Protein AF-A0A8J8G9E5-F1 (afdb_monomer_lite)

Radius of gyration: 25.05 Å; chains: 1; bounding box: 57×50×66 Å

Structure (mmCIF, N/CA/C/O backbone):
data_AF-A0A8J8G9E5-F1
#
_entry.id   AF-A0A8J8G9E5-F1
#
loop_
_atom_site.group_PDB
_atom_site.id
_atom_site.type_symbol
_atom_site.label_atom_id
_atom_site.label_alt_id
_atom_site.label_comp_id
_atom_site.label_asym_id
_atom_site.label_entity_id
_atom_site.label_seq_id
_atom_site.pdbx_PDB_ins_code
_atom_site.Cartn_x
_atom_site.Cartn_y
_atom_site.Cartn_z
_atom_site.occupancy
_atom_site.B_iso_or_equiv
_atom_site.auth_seq_id
_atom_site.auth_comp_id
_atom_site.auth_asym_id
_atom_site.auth_atom_id
_atom_site.pdbx_PDB_model_num
ATOM 1 N N . MET A 1 1 ? -13.959 -0.305 -8.213 1.00 56.69 1 MET A N 1
ATOM 2 C CA . MET A 1 1 ? -12.733 -1.048 -7.901 1.00 56.69 1 MET A CA 1
ATOM 3 C C . MET A 1 1 ? -13.144 -2.494 -7.817 1.00 56.69 1 MET A C 1
ATOM 5 O O . MET A 1 1 ? -14.090 -2.770 -7.081 1.00 56.69 1 MET A O 1
ATOM 9 N N . ASP A 1 2 ? -12.540 -3.333 -8.648 1.00 61.09 2 ASP A N 1
ATOM 10 C CA . ASP A 1 2 ? -12.745 -4.781 -8.590 1.00 61.09 2 ASP A CA 1
ATOM 11 C C . ASP A 1 2 ? -12.029 -5.382 -7.372 1.00 61.09 2 ASP A C 1
ATOM 13 O O . ASP A 1 2 ? -11.405 -4.656 -6.582 1.00 61.09 2 ASP A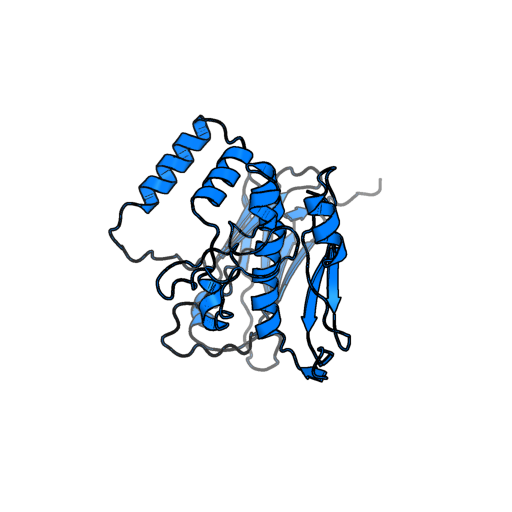 O 1
ATOM 17 N N . ASP A 1 3 ? -12.151 -6.691 -7.182 1.00 68.69 3 ASP A N 1
ATOM 18 C CA . ASP A 1 3 ? -11.427 -7.407 -6.142 1.00 68.69 3 ASP A CA 1
ATOM 19 C C . ASP A 1 3 ? -9.903 -7.394 -6.369 1.00 68.69 3 ASP A C 1
ATOM 21 O O . ASP A 1 3 ? -9.385 -7.563 -7.466 1.00 68.69 3 ASP A O 1
ATOM 25 N N . VAL A 1 4 ? -9.147 -7.185 -5.286 1.00 71.50 4 VAL A N 1
ATOM 26 C CA . VAL A 1 4 ? -7.679 -7.253 -5.310 1.00 71.50 4 VAL A CA 1
ATOM 27 C C . VAL A 1 4 ? -7.256 -8.583 -4.712 1.00 71.50 4 VAL A C 1
ATOM 29 O O . VAL A 1 4 ? -7.305 -8.760 -3.492 1.00 71.50 4 VAL A O 1
ATOM 32 N N . SER A 1 5 ? -6.805 -9.519 -5.544 1.00 83.81 5 SER A N 1
ATOM 33 C CA . SER A 1 5 ? -6.210 -10.750 -5.024 1.00 83.81 5 SER A CA 1
ATOM 34 C C . SER A 1 5 ? -4.832 -10.464 -4.428 1.00 83.81 5 SER A C 1
ATOM 36 O O . SER A 1 5 ? -3.978 -9.842 -5.057 1.00 83.81 5 SER A O 1
ATOM 38 N N . LEU A 1 6 ? -4.582 -10.952 -3.214 1.00 87.06 6 LEU A N 1
ATOM 39 C CA . LEU A 1 6 ? -3.256 -10.925 -2.597 1.00 87.06 6 LEU A CA 1
ATOM 40 C C . LEU A 1 6 ? -2.640 -12.316 -2.674 1.00 87.06 6 LEU A C 1
ATOM 42 O O . LEU A 1 6 ? -3.263 -13.302 -2.280 1.00 87.06 6 LEU A O 1
ATOM 46 N N . VAL A 1 7 ? -1.409 -12.401 -3.171 1.00 88.25 7 VAL A N 1
ATOM 47 C CA . VAL A 1 7 ? -0.717 -13.679 -3.352 1.00 88.25 7 VAL A CA 1
ATOM 48 C C . VAL A 1 7 ? 0.577 -13.679 -2.559 1.00 88.25 7 VAL A C 1
ATOM 50 O O . VAL A 1 7 ? 1.511 -12.951 -2.881 1.00 88.25 7 VAL A O 1
ATOM 53 N N . TYR A 1 8 ? 0.654 -14.541 -1.550 1.00 90.44 8 TYR A N 1
ATOM 54 C CA . TYR A 1 8 ? 1.894 -14.814 -0.834 1.00 90.44 8 TYR A CA 1
ATOM 55 C C . TYR A 1 8 ? 2.670 -15.921 -1.554 1.00 90.44 8 TYR A C 1
ATOM 57 O O . TYR A 1 8 ? 2.193 -17.051 -1.668 1.00 90.44 8 TYR A O 1
ATOM 65 N N . ASN A 1 9 ? 3.853 -15.594 -2.068 1.00 89.25 9 ASN A N 1
ATOM 66 C CA . ASN A 1 9 ? 4.700 -16.497 -2.835 1.00 89.25 9 ASN A CA 1
ATOM 67 C C . ASN A 1 9 ? 6.012 -16.760 -2.112 1.00 89.25 9 ASN A C 1
ATOM 69 O O . ASN A 1 9 ? 6.798 -15.842 -1.880 1.00 89.25 9 ASN A O 1
ATOM 73 N N . THR A 1 10 ? 6.287 -18.031 -1.849 1.00 90.88 10 THR A N 1
ATOM 74 C CA . THR A 1 10 ? 7.580 -18.474 -1.344 1.00 90.88 10 THR A CA 1
ATOM 75 C C . THR A 1 10 ? 7.989 -19.776 -2.014 1.00 90.88 10 THR A C 1
ATOM 77 O O . THR A 1 10 ? 7.138 -20.613 -2.312 1.00 90.88 10 THR A O 1
ATOM 80 N N . ASN A 1 11 ? 9.288 -19.953 -2.271 1.00 81.56 11 ASN A N 1
ATOM 81 C CA . ASN A 1 11 ? 9.846 -21.176 -2.867 1.00 81.56 11 ASN A CA 1
ATOM 82 C C . ASN A 1 11 ? 9.269 -21.504 -4.263 1.00 81.56 11 ASN A C 1
ATOM 84 O O . ASN A 1 11 ? 9.203 -22.665 -4.668 1.00 81.56 11 ASN A O 1
ATOM 88 N N . GLY A 1 12 ? 8.857 -20.471 -5.007 1.00 86.81 12 GLY A N 1
ATOM 89 C CA . GLY A 1 12 ? 8.170 -20.565 -6.297 1.00 86.81 12 GLY A CA 1
ATOM 90 C C . GLY A 1 12 ? 8.823 -19.739 -7.411 1.00 86.81 12 GLY A C 1
ATOM 91 O O . GLY A 1 12 ? 9.854 -19.093 -7.226 1.00 86.81 12 GLY A O 1
ATOM 92 N N . LYS A 1 13 ? 8.217 -19.749 -8.606 1.00 90.44 13 LYS A N 1
ATOM 93 C CA . LYS A 1 13 ? 8.595 -18.817 -9.686 1.00 90.44 13 LYS A CA 1
ATOM 94 C C . LYS A 1 13 ? 8.209 -17.395 -9.294 1.00 90.44 13 LYS A C 1
ATOM 96 O O . LYS A 1 13 ? 7.159 -17.215 -8.683 1.00 90.44 13 LYS A O 1
ATOM 101 N N . TRP A 1 14 ? 9.025 -16.407 -9.661 1.00 90.81 14 TRP A N 1
ATOM 102 C CA . TRP A 1 14 ? 8.685 -15.001 -9.445 1.00 90.81 14 TRP A CA 1
ATOM 103 C C . TRP A 1 14 ? 7.343 -14.673 -10.105 1.00 90.81 14 TRP A C 1
ATOM 105 O O . TRP A 1 14 ? 7.103 -15.053 -11.257 1.00 90.81 14 TRP A O 1
ATOM 115 N N . MET A 1 15 ? 6.467 -13.992 -9.369 1.00 88.62 15 MET A N 1
ATOM 116 C CA . MET A 1 15 ? 5.145 -13.607 -9.847 1.00 88.62 15 MET A CA 1
ATOM 117 C C . MET A 1 15 ? 5.044 -12.090 -9.945 1.00 88.62 15 MET A C 1
ATOM 119 O O . MET A 1 15 ? 5.305 -11.375 -8.978 1.00 88.62 15 MET A O 1
ATOM 123 N N . ARG A 1 16 ? 4.653 -11.623 -11.134 1.00 84.94 16 ARG A N 1
ATOM 124 C CA . ARG A 1 16 ? 4.398 -10.214 -11.430 1.00 84.94 16 ARG A CA 1
ATOM 125 C C . ARG A 1 16 ? 3.077 -9.783 -10.799 1.00 84.94 16 ARG A C 1
ATOM 127 O O . ARG A 1 16 ? 2.084 -10.482 -10.983 1.00 84.94 16 ARG A O 1
ATOM 134 N N . SER A 1 17 ? 3.070 -8.648 -10.107 1.00 86.31 17 SER A N 1
ATOM 135 C CA . SER A 1 17 ? 1.832 -7.974 -9.707 1.00 86.31 17 SER A CA 1
ATOM 136 C C . SER A 1 17 ? 1.182 -7.272 -10.898 1.00 86.31 17 SER A C 1
ATOM 138 O O . SER A 1 17 ? 1.860 -6.963 -11.880 1.00 86.31 17 SER A O 1
ATOM 140 N N . GLY A 1 18 ? -0.115 -7.022 -10.823 1.00 79.12 18 GLY A N 1
ATOM 141 C CA . GLY A 1 18 ? -0.809 -6.232 -11.828 1.00 79.12 18 GLY A CA 1
ATOM 142 C C . GLY A 1 18 ? -2.063 -5.576 -11.285 1.00 79.12 18 GLY A C 1
ATOM 143 O O . GLY A 1 18 ? -2.501 -5.839 -10.161 1.00 79.12 18 GLY A O 1
ATOM 144 N N . ASN A 1 19 ? -2.605 -4.697 -12.118 1.00 71.50 19 ASN A N 1
ATOM 145 C CA . ASN A 1 19 ? -3.699 -3.817 -11.768 1.00 71.50 19 ASN A CA 1
ATOM 146 C C . ASN A 1 19 ? -4.943 -4.628 -11.352 1.00 71.50 19 ASN A C 1
ATOM 148 O O . ASN A 1 19 ? -5.366 -5.497 -12.114 1.00 71.50 19 ASN A O 1
ATOM 152 N N . PRO A 1 20 ? -5.552 -4.338 -10.189 1.00 58.16 20 PRO A N 1
ATOM 153 C CA . PRO A 1 20 ? -6.749 -5.030 -9.719 1.00 58.16 20 PRO A CA 1
ATOM 154 C C . PRO A 1 20 ? -8.033 -4.762 -10.515 1.00 58.16 20 PRO A C 1
ATOM 156 O O . PRO A 1 20 ? -9.039 -5.398 -10.241 1.00 58.16 20 PRO A O 1
ATOM 159 N N . GLY A 1 21 ? -8.062 -3.817 -11.457 1.00 60.31 21 GLY A N 1
ATOM 160 C CA . GLY A 1 21 ? -9.253 -3.574 -12.274 1.00 60.31 21 GLY A CA 1
ATOM 161 C C . GLY A 1 21 ? -9.230 -4.316 -13.605 1.00 60.31 21 GLY A C 1
ATOM 162 O O . GLY A 1 21 ? -8.466 -3.938 -14.503 1.00 60.31 21 GLY A O 1
ATOM 163 N N . THR A 1 22 ? -10.130 -5.288 -13.751 1.00 54.94 22 THR A N 1
ATOM 164 C CA . THR A 1 22 ? -10.375 -6.072 -14.965 1.00 54.94 22 THR A CA 1
ATOM 165 C C . THR A 1 22 ? -10.769 -5.209 -16.165 1.00 54.94 22 THR A C 1
ATOM 167 O O . THR A 1 22 ? -11.250 -4.078 -16.038 1.00 54.94 22 THR A O 1
ATOM 170 N N . ALA A 1 23 ? -10.547 -5.768 -17.356 1.00 52.16 23 ALA A N 1
ATOM 171 C CA . ALA A 1 23 ? -10.870 -5.227 -18.669 1.00 52.16 23 ALA A CA 1
ATOM 172 C C . ALA A 1 23 ? -12.265 -4.580 -18.745 1.00 52.16 23 ALA A C 1
ATOM 174 O O . ALA A 1 23 ? -13.255 -5.192 -19.142 1.00 52.16 23 ALA A O 1
ATOM 175 N N . THR A 1 24 ? -12.327 -3.279 -18.457 1.00 49.62 24 THR A N 1
ATOM 176 C CA . THR A 1 24 ? -13.355 -2.407 -19.040 1.00 49.62 24 THR A CA 1
ATOM 177 C C . THR A 1 24 ? -13.346 -2.616 -20.561 1.00 49.62 24 THR A C 1
ATOM 179 O O . THR A 1 24 ? -12.300 -2.961 -21.106 1.00 49.62 24 THR A O 1
ATOM 182 N N . LEU A 1 25 ? -14.468 -2.396 -21.264 1.00 47.12 25 LEU A N 1
ATOM 183 C CA . LEU A 1 25 ? -14.661 -2.545 -22.733 1.00 47.12 25 LEU A CA 1
ATOM 184 C C . LEU A 1 25 ? -13.610 -1.834 -23.632 1.00 47.12 25 LEU A C 1
ATOM 186 O O . LEU A 1 25 ? -13.739 -1.796 -24.853 1.00 47.12 25 LEU A O 1
ATOM 190 N N . ASN A 1 26 ? -12.582 -1.240 -23.034 1.00 58.47 26 ASN A N 1
ATOM 191 C CA . ASN A 1 26 ? -11.416 -0.671 -23.658 1.00 58.47 26 ASN A CA 1
ATOM 192 C C . ASN A 1 26 ? -10.390 -1.762 -24.061 1.00 58.47 26 ASN A C 1
ATOM 194 O O . ASN A 1 26 ? -9.802 -2.411 -23.187 1.00 58.47 26 ASN A O 1
ATOM 198 N N . PRO A 1 27 ? -10.076 -1.907 -25.362 1.00 57.84 27 PRO A N 1
ATOM 199 C CA . PRO A 1 27 ? -9.100 -2.883 -25.859 1.00 57.84 27 PRO A CA 1
ATOM 200 C C . PRO A 1 27 ? -7.690 -2.723 -25.258 1.00 57.84 27 PRO A C 1
ATOM 202 O O . PRO A 1 27 ? -6.926 -3.684 -25.233 1.00 57.84 27 PRO A O 1
ATOM 205 N N . ILE A 1 28 ? -7.346 -1.545 -24.724 1.00 60.31 28 ILE A N 1
ATOM 206 C CA . ILE A 1 28 ? -6.064 -1.286 -24.049 1.00 60.31 28 ILE A CA 1
ATOM 207 C C . ILE A 1 28 ? -5.946 -2.062 -22.730 1.00 60.31 28 ILE A C 1
ATOM 209 O O . ILE A 1 28 ? -4.902 -2.642 -22.444 1.00 60.31 28 ILE A O 1
ATOM 213 N N . SER A 1 29 ? -7.017 -2.093 -21.934 1.00 59.59 29 SER A N 1
ATOM 214 C CA . SER A 1 29 ? -7.024 -2.780 -20.637 1.00 59.59 29 SER A CA 1
ATOM 215 C C . SER A 1 29 ? -6.971 -4.298 -20.823 1.00 59.59 29 SER A C 1
ATOM 217 O O . SER A 1 29 ? -6.259 -4.988 -20.099 1.00 59.59 29 SER A O 1
ATOM 219 N N . TRP A 1 30 ? -7.624 -4.804 -21.874 1.00 57.12 30 TRP A N 1
ATOM 220 C CA . TRP A 1 30 ? -7.566 -6.215 -22.251 1.00 57.12 30 TRP A CA 1
ATOM 221 C C . TRP A 1 30 ? -6.150 -6.677 -22.632 1.00 57.12 30 TRP A C 1
ATOM 223 O O . TRP A 1 30 ? -5.703 -7.726 -22.173 1.00 57.12 30 TRP A O 1
ATOM 233 N N . ILE A 1 31 ? -5.409 -5.877 -23.409 1.00 58.59 31 ILE A N 1
ATOM 234 C CA . ILE A 1 31 ? -4.018 -6.193 -23.779 1.00 58.59 31 ILE A CA 1
ATOM 235 C C . ILE A 1 31 ? -3.077 -6.089 -22.567 1.00 58.59 31 ILE A C 1
ATOM 237 O O . ILE A 1 31 ? -2.192 -6.927 -22.404 1.00 58.59 31 ILE A O 1
ATOM 241 N N . GLY A 1 32 ? -3.281 -5.117 -21.674 1.00 56.59 32 GLY A N 1
ATOM 242 C CA . GLY A 1 32 ? -2.491 -5.002 -20.442 1.00 56.59 32 GLY A CA 1
ATOM 243 C C . GLY A 1 32 ? -2.687 -6.171 -19.461 1.00 56.59 32 GLY A C 1
ATOM 244 O O . GLY A 1 32 ? -1.737 -6.579 -18.787 1.00 56.59 32 GLY A O 1
ATOM 245 N N . ASN A 1 33 ? -3.879 -6.776 -19.432 1.00 57.88 33 ASN A N 1
ATOM 246 C CA . ASN A 1 33 ? -4.183 -7.943 -18.589 1.00 57.88 33 ASN A CA 1
ATOM 247 C C . ASN A 1 33 ? -3.729 -9.279 -19.221 1.00 57.88 33 ASN A C 1
ATOM 249 O O . ASN A 1 33 ? -3.714 -10.305 -18.552 1.00 57.88 33 ASN A O 1
ATOM 253 N N . LEU A 1 34 ? -3.301 -9.300 -20.490 1.00 52.34 34 LEU A N 1
ATOM 254 C CA . LEU A 1 34 ? -2.664 -10.480 -21.106 1.00 52.34 34 LEU A CA 1
ATOM 255 C C . LEU A 1 34 ? -1.232 -10.713 -20.594 1.00 52.34 34 LEU A C 1
ATOM 257 O O . LEU A 1 34 ? -0.722 -11.830 -20.667 1.00 52.34 34 LEU A O 1
ATOM 261 N N . VAL A 1 35 ? -0.582 -9.664 -20.079 1.00 53.38 35 VAL A N 1
ATOM 262 C CA . VAL A 1 35 ? 0.806 -9.691 -19.580 1.00 53.38 35 VAL A CA 1
ATOM 263 C C . VAL A 1 35 ? 0.917 -9.497 -18.064 1.00 53.38 35 VAL A C 1
ATOM 265 O O . VAL A 1 35 ? 1.998 -9.680 -17.499 1.00 53.38 35 VAL A O 1
ATOM 268 N N . SER A 1 36 ? -0.184 -9.155 -17.393 1.00 61.22 36 SER A N 1
ATOM 269 C CA . SER A 1 36 ? -0.258 -8.947 -15.945 1.00 61.22 36 SER A CA 1
ATOM 270 C C . SER A 1 36 ? -1.450 -9.698 -15.349 1.00 61.22 36 SER A C 1
ATOM 272 O O . SER A 1 36 ? -2.386 -10.052 -16.053 1.00 61.22 36 SER A O 1
ATOM 274 N N . ARG A 1 37 ? -1.390 -10.010 -14.054 1.00 71.31 37 ARG A N 1
ATOM 275 C CA . ARG A 1 37 ? -2.480 -10.670 -13.319 1.00 71.31 37 ARG A CA 1
ATOM 276 C C . ARG A 1 37 ? -3.194 -9.650 -12.445 1.00 71.31 37 ARG A C 1
ATOM 278 O O . ARG A 1 37 ? -2.544 -8.741 -11.945 1.00 71.31 37 ARG A O 1
ATOM 285 N N . GLU A 1 38 ? -4.470 -9.874 -12.168 1.00 76.81 38 GLU A N 1
ATOM 286 C CA . GLU A 1 38 ? -5.255 -9.100 -11.192 1.00 76.81 38 GLU A CA 1
ATOM 287 C C . GLU A 1 38 ? -4.905 -9.527 -9.760 1.00 76.81 38 GLU A C 1
ATOM 289 O O . GLU A 1 38 ? -5.720 -10.044 -9.000 1.00 76.81 38 GLU A O 1
ATOM 294 N N . ALA A 1 39 ? -3.627 -9.403 -9.407 1.00 83.12 39 ALA A N 1
ATOM 295 C CA . ALA A 1 39 ? -3.147 -9.729 -8.080 1.00 83.12 39 ALA A CA 1
ATOM 296 C C . ALA A 1 39 ? -1.913 -8.915 -7.715 1.00 83.12 39 ALA A C 1
ATOM 298 O O . ALA A 1 39 ? -1.042 -8.676 -8.552 1.00 83.12 39 ALA A O 1
ATOM 299 N N . ILE A 1 40 ? -1.784 -8.606 -6.429 1.00 87.56 40 ILE A N 1
ATOM 300 C CA . ILE A 1 40 ? -0.556 -8.075 -5.847 1.00 87.56 40 ILE A CA 1
ATOM 301 C C . ILE A 1 40 ? 0.185 -9.240 -5.187 1.00 87.56 40 ILE A C 1
ATOM 303 O O . ILE A 1 40 ? -0.341 -9.921 -4.303 1.00 87.56 40 ILE A O 1
ATOM 307 N N . CYS A 1 41 ? 1.407 -9.495 -5.645 1.00 90.12 41 CYS A N 1
ATOM 308 C CA . CYS A 1 41 ? 2.225 -10.619 -5.206 1.00 90.12 41 CYS A CA 1
ATOM 309 C C . CYS A 1 41 ? 3.289 -10.166 -4.199 1.00 90.12 41 CYS A C 1
ATOM 311 O O . CYS A 1 41 ? 4.029 -9.225 -4.471 1.00 90.12 41 CYS A O 1
ATOM 313 N N . TYR A 1 42 ? 3.397 -10.883 -3.083 1.00 91.94 42 TYR A N 1
ATOM 314 C CA . TYR A 1 42 ? 4.473 -10.775 -2.099 1.00 91.94 42 TYR A CA 1
ATOM 315 C C . TYR A 1 42 ? 5.436 -11.955 -2.298 1.00 91.94 42 TYR A C 1
ATOM 317 O O . TYR A 1 42 ? 5.096 -13.092 -1.969 1.00 91.94 42 TYR A O 1
ATOM 325 N N . ASN A 1 43 ? 6.600 -11.719 -2.904 1.00 90.31 43 ASN A N 1
ATOM 326 C CA . ASN A 1 43 ? 7.573 -12.736 -3.319 1.00 90.31 43 ASN A CA 1
ATOM 327 C C . ASN A 1 43 ? 8.770 -12.816 -2.352 1.00 90.31 43 ASN A C 1
ATOM 329 O O . ASN A 1 43 ? 9.751 -12.096 -2.520 1.00 90.31 43 ASN A O 1
ATOM 333 N N . VAL A 1 44 ? 8.749 -13.744 -1.391 1.00 89.94 44 VAL A N 1
ATOM 334 C CA . VAL A 1 44 ? 9.766 -13.838 -0.322 1.00 89.94 44 VAL A CA 1
ATOM 335 C C . VAL A 1 44 ? 10.391 -15.234 -0.202 1.00 89.94 44 VAL A C 1
ATOM 337 O O . VAL A 1 44 ? 9.755 -16.256 -0.464 1.00 89.94 44 VAL A O 1
ATOM 340 N N . GLY A 1 45 ? 11.648 -15.306 0.236 1.00 90.25 45 GLY A N 1
ATOM 341 C CA . GLY A 1 45 ? 12.400 -16.558 0.354 1.00 90.25 45 GLY A CA 1
ATOM 342 C C . GLY A 1 45 ? 13.091 -16.940 -0.955 1.00 90.25 45 GLY A C 1
ATOM 343 O O . GLY A 1 45 ? 13.513 -16.066 -1.710 1.00 90.25 45 GLY A O 1
ATOM 344 N N . TYR A 1 46 ? 13.237 -18.237 -1.245 1.00 88.75 46 TYR A N 1
ATOM 345 C CA . TYR A 1 46 ? 13.844 -18.667 -2.509 1.00 88.75 46 TYR A CA 1
ATOM 346 C C . TYR A 1 46 ? 12.869 -18.462 -3.668 1.00 88.75 46 TYR A C 1
ATOM 348 O O . TYR A 1 46 ? 11.817 -19.087 -3.730 1.00 88.75 46 TYR A O 1
ATOM 356 N N . ILE A 1 47 ? 13.222 -17.602 -4.613 1.00 91.94 47 ILE A N 1
ATOM 357 C CA . ILE A 1 47 ? 12.395 -17.265 -5.768 1.00 91.94 47 ILE A CA 1
ATOM 358 C C . ILE A 1 47 ? 13.155 -17.600 -7.051 1.00 91.94 47 ILE A C 1
ATOM 360 O O . ILE A 1 47 ? 14.336 -17.282 -7.202 1.00 91.94 47 ILE A O 1
ATOM 364 N N . LYS A 1 48 ? 12.473 -18.257 -7.993 1.00 88.94 48 LYS A N 1
ATOM 365 C CA . LYS A 1 48 ? 13.017 -18.570 -9.317 1.00 88.94 48 LYS A CA 1
ATOM 366 C C . LYS A 1 48 ? 12.719 -17.437 -10.295 1.00 88.94 48 LYS A C 1
ATOM 368 O O . LYS A 1 48 ? 11.584 -17.286 -10.753 1.00 88.94 48 LYS A O 1
ATOM 373 N N . PHE A 1 49 ? 13.754 -16.685 -10.633 1.00 89.25 49 PHE A N 1
ATOM 374 C CA . PHE A 1 49 ? 13.789 -15.677 -11.687 1.00 89.25 49 PHE A CA 1
ATOM 375 C C . PHE A 1 49 ? 14.169 -16.309 -13.037 1.00 89.25 49 PHE A C 1
ATOM 377 O O . PHE A 1 49 ? 14.484 -17.500 -13.128 1.00 89.25 49 PHE A O 1
ATOM 384 N N . SER A 1 50 ? 14.148 -15.513 -14.109 1.00 88.44 50 SER A N 1
ATOM 385 C CA . SER A 1 50 ? 14.546 -15.959 -15.455 1.00 88.44 50 SER A CA 1
ATOM 386 C C . SER A 1 50 ? 16.012 -16.399 -15.528 1.00 88.44 50 SER A C 1
ATOM 388 O O . SER A 1 50 ? 16.338 -17.308 -16.286 1.00 88.44 50 SER A O 1
ATOM 390 N N . ASN A 1 51 ? 16.878 -15.794 -14.712 1.00 90.75 51 ASN A N 1
ATOM 391 C CA . ASN A 1 51 ? 18.310 -16.079 -14.632 1.00 90.75 51 ASN A CA 1
ATOM 392 C C . ASN A 1 51 ? 18.689 -17.088 -13.528 1.00 90.75 51 ASN A C 1
ATOM 394 O O . ASN A 1 51 ? 19.876 -17.325 -13.320 1.00 90.75 51 ASN A O 1
ATOM 398 N N . GLY A 1 52 ? 17.719 -17.698 -12.835 1.00 90.94 52 GLY A N 1
ATOM 399 C CA . GLY A 1 52 ? 17.974 -18.728 -11.824 1.00 90.94 52 GLY A CA 1
ATOM 400 C C . GLY A 1 52 ? 17.253 -18.493 -10.499 1.00 90.94 52 GLY A C 1
ATOM 401 O O . GLY A 1 52 ? 16.290 -17.738 -10.419 1.00 90.94 52 GLY A O 1
ATOM 402 N N . TRP A 1 53 ? 17.697 -19.190 -9.455 1.00 91.44 53 TRP A N 1
ATOM 403 C CA . TRP A 1 53 ? 17.163 -19.030 -8.103 1.00 91.44 53 TRP A CA 1
ATOM 404 C C . TRP A 1 53 ? 17.914 -17.932 -7.352 1.00 91.44 53 TRP A C 1
ATOM 406 O O . TRP A 1 53 ? 19.143 -17.913 -7.355 1.00 91.44 53 TRP A O 1
ATOM 416 N N . GLY A 1 54 ? 17.175 -17.054 -6.681 1.00 87.25 54 GLY A N 1
ATOM 417 C CA . GLY A 1 54 ? 17.707 -16.049 -5.766 1.00 87.25 54 GLY A CA 1
ATOM 418 C C . GLY A 1 54 ? 16.922 -16.047 -4.460 1.00 87.25 54 GLY A C 1
ATOM 419 O O . GLY A 1 54 ? 15.765 -16.459 -4.435 1.00 87.25 54 GLY A O 1
ATOM 420 N N . PHE A 1 55 ? 17.546 -15.603 -3.371 1.00 88.00 55 PHE A N 1
ATOM 421 C CA . PHE A 1 55 ? 16.848 -15.402 -2.104 1.00 88.00 55 PHE A CA 1
ATOM 422 C C . PHE A 1 55 ? 16.393 -13.942 -1.990 1.00 88.00 55 PHE A C 1
ATOM 424 O O . PHE A 1 55 ? 17.220 -13.031 -2.052 1.00 88.00 55 PHE A O 1
ATOM 431 N N . THR A 1 56 ? 15.093 -13.718 -1.814 1.00 85.06 56 THR A N 1
ATOM 432 C CA . THR A 1 56 ? 14.513 -12.403 -1.526 1.00 85.06 56 THR A CA 1
ATOM 433 C C . THR A 1 56 ? 14.255 -12.279 -0.030 1.00 85.06 56 THR A C 1
ATOM 435 O O . THR A 1 56 ? 13.520 -13.079 0.547 1.00 85.06 56 THR A O 1
ATOM 438 N N . TYR A 1 57 ? 14.846 -11.260 0.592 1.00 84.19 57 TYR A N 1
ATOM 439 C CA . TYR A 1 57 ? 14.640 -10.935 2.005 1.00 84.19 57 TYR A CA 1
ATOM 440 C C . TYR A 1 57 ? 13.280 -10.270 2.240 1.00 84.19 57 TYR A C 1
ATOM 442 O O . TYR A 1 57 ? 12.854 -9.432 1.447 1.00 84.19 57 TYR A O 1
ATOM 450 N N . ASP A 1 58 ? 12.665 -10.604 3.369 1.00 85.19 58 ASP A N 1
ATOM 451 C CA . ASP A 1 58 ? 11.435 -10.015 3.911 1.00 85.19 58 ASP A CA 1
ATOM 452 C C . ASP A 1 58 ? 11.481 -8.485 3.945 1.00 85.19 58 ASP A C 1
ATOM 454 O O . ASP A 1 58 ? 10.607 -7.838 3.383 1.00 85.19 58 ASP A O 1
ATOM 458 N N . TYR A 1 59 ? 12.549 -7.898 4.491 1.00 85.06 59 TYR A N 1
ATOM 459 C CA . TYR A 1 59 ? 12.697 -6.440 4.568 1.00 85.06 59 TYR A CA 1
ATOM 460 C C . TYR A 1 59 ? 12.608 -5.754 3.194 1.00 85.06 59 TYR A C 1
ATOM 462 O O . TYR A 1 59 ? 11.931 -4.739 3.028 1.00 85.06 59 TYR A O 1
ATOM 470 N N . ASN A 1 60 ? 13.274 -6.321 2.185 1.00 85.38 60 ASN A N 1
ATOM 471 C CA . ASN A 1 60 ? 13.257 -5.764 0.834 1.00 85.38 60 ASN A CA 1
ATOM 472 C C . ASN A 1 60 ? 11.887 -5.957 0.177 1.00 85.38 60 ASN A C 1
ATOM 474 O O . ASN A 1 60 ? 11.428 -5.078 -0.554 1.00 85.38 60 ASN A O 1
ATOM 478 N N . GLU A 1 61 ? 11.255 -7.106 0.417 1.00 88.31 61 GLU A N 1
ATOM 479 C CA . GLU A 1 61 ? 9.943 -7.411 -0.142 1.00 88.31 61 GLU A CA 1
ATOM 480 C C . GLU A 1 61 ? 8.839 -6.575 0.509 1.00 88.31 61 GLU A C 1
ATOM 482 O O . GLU A 1 61 ? 7.960 -6.111 -0.201 1.00 88.31 61 GLU A O 1
ATOM 487 N N . ASP A 1 62 ? 8.918 -6.264 1.803 1.00 89.88 62 ASP A N 1
ATOM 488 C CA . ASP A 1 62 ? 7.989 -5.352 2.480 1.00 89.88 62 ASP A CA 1
ATOM 489 C C . ASP A 1 62 ? 7.968 -3.969 1.824 1.00 89.88 62 ASP A C 1
ATOM 491 O O . ASP A 1 62 ? 6.901 -3.400 1.576 1.00 89.88 62 ASP A O 1
ATOM 495 N N . ILE A 1 63 ? 9.150 -3.427 1.519 1.00 89.69 63 ILE A N 1
ATOM 496 C CA . ILE A 1 63 ? 9.298 -2.131 0.848 1.00 89.69 63 ILE A CA 1
ATOM 497 C C . ILE A 1 63 ? 8.712 -2.200 -0.567 1.00 89.69 63 ILE A C 1
ATOM 499 O O . ILE A 1 63 ? 7.883 -1.366 -0.948 1.00 89.69 63 ILE A O 1
ATOM 503 N N . LYS A 1 64 ? 9.097 -3.222 -1.339 1.00 89.00 64 LYS A N 1
ATOM 504 C CA . LYS A 1 64 ? 8.635 -3.404 -2.722 1.00 89.00 64 LYS A CA 1
ATOM 505 C C . LYS A 1 64 ? 7.141 -3.676 -2.810 1.00 89.00 64 LYS A C 1
ATOM 507 O O . LYS A 1 64 ? 6.487 -3.151 -3.707 1.00 89.00 64 LYS A O 1
ATOM 512 N N . PHE A 1 65 ? 6.591 -4.454 -1.888 1.00 90.44 65 PHE A N 1
ATOM 513 C CA . PHE A 1 65 ? 5.175 -4.782 -1.842 1.00 90.44 65 PHE A CA 1
ATOM 514 C C . PHE A 1 65 ? 4.335 -3.554 -1.511 1.00 90.44 65 PHE A C 1
ATOM 516 O O . PHE A 1 65 ? 3.330 -3.327 -2.180 1.00 90.44 65 PHE A O 1
ATOM 523 N N . LYS A 1 66 ? 4.750 -2.721 -0.543 1.00 91.19 66 LYS A N 1
ATOM 524 C CA . LYS A 1 66 ? 4.071 -1.445 -0.245 1.00 91.19 66 LYS A CA 1
ATOM 525 C C . LYS A 1 66 ? 4.045 -0.533 -1.468 1.00 91.19 66 LYS A C 1
ATOM 527 O O . LYS A 1 66 ? 2.976 -0.055 -1.843 1.00 91.19 66 LYS A O 1
ATOM 532 N N . PHE A 1 67 ? 5.200 -0.348 -2.108 1.00 91.81 67 PHE A N 1
ATOM 533 C CA . PHE A 1 67 ? 5.315 0.441 -3.333 1.00 91.81 67 PHE A CA 1
ATOM 534 C C . PHE A 1 67 ? 4.423 -0.110 -4.450 1.00 91.81 67 PHE A C 1
ATOM 536 O O . PHE A 1 67 ? 3.589 0.614 -4.983 1.00 91.81 67 PHE A O 1
ATOM 543 N N . THR A 1 68 ? 4.544 -1.405 -4.750 1.00 90.12 68 THR A N 1
ATOM 544 C CA . THR A 1 68 ? 3.777 -2.063 -5.816 1.00 90.12 68 THR A CA 1
ATOM 545 C C . THR A 1 68 ? 2.284 -1.977 -5.531 1.00 90.12 68 THR A C 1
ATOM 547 O O . THR A 1 68 ? 1.512 -1.636 -6.412 1.00 90.12 68 THR A O 1
ATOM 550 N N . SER A 1 69 ? 1.862 -2.196 -4.286 1.00 90.00 69 SER A N 1
ATOM 551 C CA . SER A 1 69 ? 0.451 -2.078 -3.909 1.00 90.00 69 SER A CA 1
ATOM 552 C C . SER A 1 69 ? -0.086 -0.675 -4.163 1.00 90.00 69 SER A C 1
ATOM 554 O O . SER A 1 69 ? -1.148 -0.521 -4.760 1.00 90.00 69 SER A O 1
ATOM 556 N N . ALA A 1 70 ? 0.651 0.352 -3.737 1.00 90.69 70 ALA A N 1
ATOM 557 C CA . ALA A 1 70 ? 0.259 1.738 -3.955 1.00 90.69 70 ALA A CA 1
ATOM 558 C C . ALA A 1 70 ? 0.247 2.107 -5.452 1.00 90.69 70 ALA A C 1
ATOM 560 O O . ALA A 1 70 ? -0.656 2.821 -5.890 1.00 90.69 70 ALA A O 1
ATOM 561 N N . HIS A 1 71 ? 1.185 1.576 -6.239 1.00 90.81 71 HIS A N 1
ATOM 562 C CA . HIS A 1 71 ? 1.232 1.737 -7.693 1.00 90.81 71 HIS A CA 1
ATOM 563 C C . HIS A 1 71 ? 0.016 1.096 -8.380 1.00 90.81 71 HIS A C 1
ATOM 565 O O . HIS A 1 71 ? -0.731 1.776 -9.083 1.00 90.81 71 HIS A O 1
ATOM 571 N N . GLU A 1 72 ? -0.244 -0.186 -8.115 1.00 86.38 72 GLU A N 1
ATOM 572 C CA . GLU A 1 72 ? -1.337 -0.926 -8.753 1.00 86.38 72 GLU A CA 1
ATOM 573 C C . GLU A 1 72 ? -2.715 -0.378 -8.354 1.00 86.38 72 GLU A C 1
ATOM 575 O O . GLU A 1 72 ? -3.572 -0.168 -9.211 1.00 86.38 72 GLU A O 1
ATOM 580 N N . ILE A 1 73 ? -2.929 -0.056 -7.071 1.00 84.69 73 ILE A N 1
ATOM 581 C CA . ILE A 1 73 ? -4.173 0.588 -6.610 1.00 84.69 73 ILE A CA 1
ATOM 582 C C . ILE A 1 73 ? -4.308 1.990 -7.208 1.00 84.69 73 ILE A C 1
ATOM 584 O O . ILE A 1 73 ? -5.404 2.414 -7.581 1.00 84.69 73 ILE A O 1
ATOM 588 N N . GLY A 1 74 ? -3.209 2.733 -7.324 1.00 86.31 74 GLY A N 1
ATOM 589 C CA . GLY A 1 74 ? -3.251 4.074 -7.883 1.00 86.31 74 GLY A CA 1
ATOM 590 C C . GLY A 1 74 ? -3.725 4.091 -9.343 1.00 86.31 74 GLY A C 1
ATOM 591 O O . GLY A 1 74 ? -4.384 5.054 -9.740 1.00 86.31 74 GLY A O 1
ATOM 592 N N . HIS A 1 75 ? -3.519 3.017 -10.117 1.00 85.19 75 HIS A N 1
ATOM 593 C CA . HIS A 1 75 ? -4.092 2.907 -11.461 1.00 85.19 75 HIS A CA 1
ATOM 594 C C . HIS A 1 75 ? -5.628 2.954 -11.472 1.00 85.19 75 HIS A C 1
ATOM 596 O O . HIS A 1 75 ? -6.196 3.502 -12.423 1.00 85.19 75 HIS A O 1
ATOM 602 N N . GLU A 1 76 ? -6.308 2.433 -10.445 1.00 80.75 76 GLU A N 1
ATOM 603 C CA . GLU A 1 76 ? -7.771 2.528 -10.293 1.00 80.75 76 GLU A CA 1
ATOM 604 C C . GLU A 1 76 ? -8.219 3.971 -10.064 1.00 80.75 76 GLU A C 1
ATOM 606 O O . GLU A 1 76 ? -9.215 4.428 -10.634 1.00 80.75 76 GLU A O 1
ATOM 611 N N . ILE A 1 77 ? -7.448 4.711 -9.267 1.00 79.69 77 ILE A N 1
ATOM 612 C CA . ILE A 1 77 ? -7.704 6.124 -8.991 1.00 79.69 77 ILE A CA 1
ATOM 613 C C . ILE A 1 77 ? -7.517 6.928 -10.281 1.00 79.69 77 ILE A C 1
ATOM 615 O O . ILE A 1 77 ? -8.435 7.645 -10.676 1.00 79.69 77 ILE A O 1
ATOM 619 N N . LEU A 1 78 ? -6.394 6.745 -10.991 1.00 84.50 78 LEU A N 1
ATOM 620 C CA . LEU A 1 78 ? -6.136 7.409 -12.276 1.00 84.50 78 LEU A CA 1
ATOM 621 C C . LEU A 1 78 ? -7.240 7.130 -13.305 1.00 84.50 78 LEU A C 1
ATOM 623 O O . LEU A 1 78 ? -7.704 8.052 -13.971 1.00 84.50 78 LEU A O 1
ATOM 627 N N . LYS A 1 79 ? -7.694 5.873 -13.419 1.00 80.50 79 LYS A N 1
ATOM 628 C CA . LYS A 1 79 ? -8.792 5.492 -14.327 1.00 80.50 79 LYS A CA 1
ATOM 629 C C . LYS A 1 79 ? -10.123 6.157 -13.969 1.00 80.50 79 LYS A C 1
ATOM 631 O O . LYS A 1 79 ? -10.968 6.313 -14.841 1.00 80.50 79 LYS A O 1
ATOM 636 N N . SER A 1 80 ? -10.325 6.508 -12.701 1.00 75.31 80 SER A N 1
ATOM 637 C CA . SER A 1 80 ? -11.598 7.040 -12.213 1.00 75.31 80 SER A CA 1
ATOM 638 C C . SER A 1 80 ? -11.789 8.531 -12.515 1.00 75.31 80 SER A C 1
ATOM 640 O O . SER A 1 80 ? -12.933 8.975 -12.594 1.00 75.31 80 SER A O 1
ATOM 642 N N . TYR A 1 81 ? -10.709 9.308 -12.681 1.00 74.81 81 TYR A N 1
ATOM 643 C CA . TYR A 1 81 ? -10.793 10.750 -12.972 1.00 74.81 81 TYR A CA 1
ATOM 644 C C . TYR A 1 81 ? -10.085 11.198 -14.268 1.00 74.81 81 TYR A C 1
ATOM 646 O O . TYR A 1 81 ? -10.256 12.349 -14.669 1.00 74.81 81 TYR A O 1
ATOM 654 N N . ASP A 1 82 ? -9.318 10.326 -14.927 1.00 71.19 82 ASP A N 1
ATOM 655 C CA . ASP A 1 82 ? -8.660 10.577 -16.220 1.00 71.19 82 ASP A CA 1
ATOM 656 C C . ASP A 1 82 ? -8.944 9.408 -17.199 1.00 71.19 82 ASP A C 1
ATOM 658 O O . ASP A 1 82 ? -9.838 8.589 -16.979 1.00 71.19 82 ASP A O 1
ATOM 662 N N . ILE A 1 83 ? -8.221 9.322 -18.317 1.00 71.94 83 ILE A N 1
ATOM 663 C CA . ILE A 1 83 ? -8.443 8.322 -19.374 1.00 71.94 83 ILE A CA 1
ATOM 664 C C . ILE A 1 83 ? -7.596 7.061 -19.117 1.00 71.94 83 ILE A C 1
ATOM 666 O O . ILE A 1 83 ? -6.430 7.144 -18.733 1.00 71.94 83 ILE A O 1
ATOM 670 N N . THR A 1 84 ? -8.128 5.870 -19.423 1.00 73.44 84 THR A N 1
ATOM 671 C CA . THR A 1 84 ? -7.432 4.567 -19.297 1.00 73.44 84 THR A CA 1
ATOM 672 C C . THR A 1 84 ? -6.018 4.561 -19.892 1.00 73.44 84 THR A C 1
ATOM 674 O O . THR A 1 84 ? -5.113 3.967 -19.313 1.00 73.44 84 THR A O 1
ATOM 677 N N . ALA A 1 85 ? -5.806 5.252 -21.017 1.00 73.44 85 ALA A N 1
ATOM 678 C CA . ALA A 1 85 ? -4.502 5.353 -21.673 1.00 73.44 85 ALA A CA 1
ATOM 679 C C . ALA A 1 85 ? -3.463 6.134 -20.847 1.00 73.44 85 ALA A C 1
ATOM 681 O O . ALA A 1 85 ? -2.277 5.837 -20.933 1.00 73.44 85 ALA A O 1
ATOM 682 N N . TYR A 1 86 ? -3.888 7.105 -20.034 1.00 80.19 86 TYR A N 1
ATOM 683 C CA . TYR A 1 86 ? -2.996 7.852 -19.145 1.00 80.19 86 TYR A CA 1
ATOM 684 C C . TYR A 1 86 ? -2.504 6.977 -17.983 1.00 80.19 86 TYR A C 1
ATOM 686 O O . TYR A 1 86 ? -1.323 7.005 -17.639 1.00 80.19 86 TYR A O 1
ATOM 694 N N . SER A 1 87 ? -3.400 6.138 -17.451 1.00 83.31 87 SER A N 1
ATOM 695 C CA . SER A 1 87 ? -3.092 5.149 -16.415 1.00 83.31 87 SER A CA 1
ATOM 696 C C . SER A 1 87 ? -2.159 4.049 -16.946 1.00 83.31 87 SER A C 1
ATOM 698 O O . SER A 1 87 ? -1.023 3.954 -16.497 1.00 83.31 87 SER A O 1
ATOM 700 N N . TYR A 1 88 ? -2.564 3.303 -17.983 1.00 80.31 88 TYR A N 1
ATOM 701 C CA . TYR A 1 88 ? -1.746 2.229 -18.583 1.00 80.31 88 TYR A CA 1
ATOM 702 C C . TYR A 1 88 ? -0.498 2.736 -19.320 1.00 80.31 88 TYR A C 1
ATOM 704 O O . TYR A 1 88 ? 0.410 1.969 -19.622 1.00 80.31 88 TYR A O 1
ATOM 712 N N . GLY A 1 89 ? -0.445 4.023 -19.653 1.00 84.69 89 GLY A N 1
ATOM 713 C CA . GLY A 1 89 ? 0.745 4.663 -20.202 1.00 84.69 89 GLY A CA 1
ATOM 714 C C . GLY A 1 89 ? 1.763 5.065 -19.141 1.00 84.69 89 GLY A C 1
ATOM 715 O O . GLY A 1 89 ? 2.780 5.646 -19.518 1.00 84.69 89 GLY A O 1
ATOM 716 N N . HIS A 1 90 ? 1.493 4.825 -17.850 1.00 86.75 90 HIS A N 1
ATOM 717 C CA . HIS A 1 90 ? 2.341 5.244 -16.729 1.00 86.75 90 HIS A CA 1
ATOM 718 C C . HIS A 1 90 ? 2.728 6.726 -16.856 1.00 86.75 90 HIS A C 1
ATOM 720 O O . HIS A 1 90 ? 3.906 7.091 -16.908 1.00 86.75 90 HIS A O 1
ATOM 726 N N . LYS A 1 91 ? 1.714 7.584 -17.055 1.00 88.31 91 LYS A N 1
ATOM 727 C CA . LYS A 1 91 ? 1.866 9.026 -17.344 1.00 88.31 91 LYS A CA 1
ATOM 728 C C . LYS A 1 91 ? 2.736 9.342 -18.564 1.00 88.31 91 LYS A C 1
ATOM 730 O O . LYS A 1 91 ? 3.386 10.378 -18.648 1.00 88.31 91 LYS A O 1
ATOM 735 N N . GLY A 1 92 ? 2.727 8.443 -19.540 1.00 87.12 92 GLY A N 1
ATOM 736 C CA . GLY A 1 92 ? 3.441 8.590 -20.799 1.00 87.12 92 GLY A CA 1
ATOM 737 C C . GLY A 1 92 ? 4.871 8.055 -20.791 1.00 87.12 92 GLY A C 1
ATOM 738 O O . GLY A 1 92 ? 5.493 8.134 -21.849 1.00 87.12 92 GLY A O 1
ATOM 739 N N . SER A 1 93 ? 5.363 7.486 -19.686 1.00 88.75 93 SER A N 1
ATOM 740 C CA . SER A 1 93 ? 6.691 6.848 -19.613 1.00 88.75 93 SER A CA 1
ATOM 741 C C . SER A 1 93 ? 6.771 5.513 -20.361 1.00 88.75 93 SER A C 1
ATOM 743 O O . SER A 1 93 ? 7.851 5.085 -20.756 1.00 88.75 93 SER A O 1
ATOM 745 N N . VAL A 1 94 ? 5.638 4.864 -20.645 1.00 85.31 94 VAL A N 1
ATOM 746 C CA . VAL A 1 94 ? 5.626 3.618 -21.424 1.00 85.31 94 VAL A CA 1
ATOM 747 C C . VAL A 1 94 ? 4.727 3.709 -22.647 1.00 85.31 94 VAL A C 1
ATOM 749 O O . VAL A 1 94 ? 3.822 4.545 -22.759 1.00 85.31 94 VAL A O 1
ATOM 752 N N . HIS A 1 95 ? 4.974 2.819 -23.599 1.00 82.75 95 HIS A N 1
ATOM 753 C CA . HIS A 1 95 ? 4.037 2.517 -24.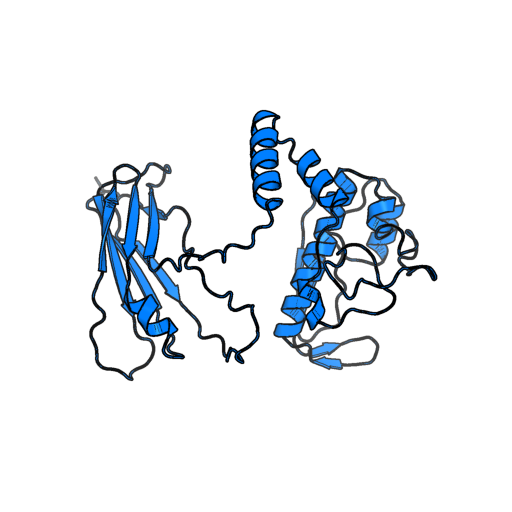665 1.00 82.75 95 HIS A CA 1
ATOM 754 C C . HIS A 1 95 ? 2.841 1.755 -24.087 1.00 82.75 95 HIS A C 1
ATOM 756 O O . HIS A 1 95 ? 2.977 0.635 -23.610 1.00 82.75 95 HIS A O 1
ATOM 762 N N . VAL A 1 96 ? 1.656 2.358 -24.175 1.00 79.06 96 VAL A N 1
ATOM 763 C CA . VAL A 1 96 ? 0.400 1.860 -23.583 1.00 79.06 96 VAL A CA 1
ATOM 764 C C . VAL A 1 96 ? 0.096 0.394 -23.933 1.00 79.06 96 VAL A C 1
ATOM 766 O O . VAL A 1 96 ? -0.456 -0.328 -23.112 1.00 79.06 96 VAL A O 1
ATOM 769 N N . ILE A 1 97 ? 0.460 -0.061 -25.137 1.00 72.38 97 ILE A N 1
ATOM 770 C CA . ILE A 1 97 ? 0.172 -1.424 -25.611 1.00 72.38 97 ILE A CA 1
ATOM 771 C C . ILE A 1 97 ? 1.263 -2.410 -25.184 1.00 72.38 97 ILE A C 1
ATOM 773 O O . ILE A 1 97 ? 0.967 -3.441 -24.593 1.00 72.38 97 ILE A O 1
ATOM 777 N N . THR A 1 98 ? 2.528 -2.114 -25.489 1.00 74.12 98 THR A N 1
ATOM 778 C CA . THR A 1 98 ? 3.646 -3.039 -25.237 1.00 74.12 98 THR A CA 1
ATOM 779 C C . THR A 1 98 ? 4.121 -3.014 -23.791 1.00 74.12 98 THR A C 1
ATOM 781 O O . THR A 1 98 ? 4.919 -3.865 -23.407 1.00 74.12 98 THR A O 1
ATOM 784 N N . GLN A 1 99 ? 3.680 -2.024 -23.006 1.00 76.12 99 GLN A N 1
ATOM 785 C CA . GLN A 1 99 ? 4.149 -1.755 -21.644 1.00 76.12 99 GLN A CA 1
ATOM 786 C C . GLN A 1 99 ? 5.678 -1.578 -21.567 1.00 76.12 99 GLN A C 1
ATOM 788 O O . GLN A 1 99 ? 6.277 -1.659 -20.497 1.00 76.12 99 GLN A O 1
ATOM 793 N N . SER A 1 100 ? 6.324 -1.329 -22.712 1.00 82.38 100 SER A N 1
ATOM 794 C CA . SER A 1 100 ? 7.754 -1.071 -22.800 1.00 82.38 100 SER A CA 1
ATOM 795 C C . SER A 1 100 ? 8.014 0.406 -22.544 1.00 82.38 100 SER A C 1
ATOM 797 O O . SER A 1 100 ? 7.317 1.274 -23.078 1.00 82.38 100 SER A O 1
ATOM 799 N N . MET A 1 101 ? 9.025 0.687 -21.730 1.00 87.88 101 MET A N 1
ATOM 800 C CA . MET A 1 101 ? 9.480 2.045 -21.459 1.00 87.88 101 MET A CA 1
ATOM 801 C C . MET A 1 101 ? 9.857 2.763 -22.759 1.00 87.88 101 MET A C 1
ATOM 803 O O . MET A 1 101 ? 10.402 2.148 -23.675 1.00 87.88 101 MET A O 1
ATOM 807 N N . LYS A 1 102 ? 9.539 4.056 -22.844 1.00 87.88 102 LYS A N 1
ATOM 808 C CA . LYS A 1 102 ? 9.948 4.902 -23.969 1.00 87.88 102 LYS A CA 1
ATOM 809 C C . LYS A 1 102 ? 11.375 5.394 -23.772 1.00 87.88 102 LYS A C 1
ATOM 811 O O . LYS A 1 102 ? 11.756 5.726 -22.650 1.00 87.88 102 LYS A O 1
ATOM 816 N N . ASP A 1 103 ? 12.107 5.566 -24.866 1.00 86.00 103 ASP A N 1
ATOM 817 C CA . ASP A 1 103 ? 13.502 6.033 -24.843 1.00 86.00 103 ASP A CA 1
ATOM 818 C C . ASP A 1 103 ? 13.672 7.421 -24.201 1.00 86.00 103 ASP A C 1
ATOM 820 O O . ASP A 1 103 ? 14.717 7.730 -23.639 1.00 86.00 103 ASP A O 1
ATOM 824 N N . ASN A 1 104 ? 12.636 8.263 -24.257 1.00 85.19 104 ASN A N 1
ATOM 825 C CA . ASN A 1 104 ? 12.633 9.610 -23.686 1.00 85.19 104 ASN A CA 1
ATOM 826 C C . ASN A 1 104 ? 12.053 9.681 -22.260 1.00 85.19 104 ASN A C 1
ATOM 828 O O . ASN A 1 104 ? 11.698 10.770 -21.799 1.00 85.19 104 ASN A O 1
ATOM 832 N N . SER A 1 105 ? 11.920 8.545 -21.571 1.00 86.38 105 SER A N 1
ATOM 833 C CA . SER A 1 105 ? 11.445 8.519 -20.184 1.00 86.38 105 SER A CA 1
ATOM 834 C C . SER A 1 105 ? 12.419 9.263 -19.281 1.00 86.38 105 SER A C 1
ATOM 836 O O . SER A 1 105 ? 13.623 9.016 -19.296 1.00 86.38 105 SER A O 1
ATOM 838 N N . SER A 1 106 ? 11.896 10.204 -18.500 1.00 86.44 106 SER A N 1
ATOM 839 C CA . SER A 1 106 ? 12.712 10.998 -17.583 1.00 86.44 106 SER A CA 1
ATOM 840 C C . SER A 1 106 ? 13.232 10.133 -16.438 1.00 86.44 106 SER A C 1
ATOM 842 O O . SER A 1 106 ? 12.548 9.215 -16.000 1.00 86.44 106 SER A O 1
ATOM 844 N N . SER A 1 107 ? 14.421 10.443 -15.925 1.00 88.88 107 SER A N 1
ATOM 845 C CA . SER A 1 107 ? 14.919 9.866 -14.673 1.00 88.88 107 SER A CA 1
ATOM 846 C C . SER A 1 107 ? 14.077 10.326 -13.481 1.00 88.88 107 SER A C 1
ATOM 848 O O . SER A 1 107 ? 13.483 11.406 -13.509 1.00 88.88 107 SER A O 1
ATOM 850 N N . TYR A 1 108 ? 14.055 9.530 -12.412 1.00 88.06 108 TYR A N 1
ATOM 851 C CA . TYR A 1 108 ? 13.445 9.946 -11.152 1.00 88.06 108 TYR A CA 1
ATOM 852 C C . TYR A 1 108 ? 14.247 11.083 -10.511 1.00 88.06 108 TYR A C 1
ATOM 854 O O . TYR A 1 108 ? 15.466 11.184 -10.686 1.00 88.06 108 TYR A O 1
ATOM 862 N N . SER A 1 109 ? 13.566 11.937 -9.745 1.00 83.94 109 SER A N 1
ATOM 863 C CA . SER A 1 109 ? 14.240 12.997 -8.999 1.00 83.94 109 SER A CA 1
ATOM 864 C C . SER A 1 109 ? 15.073 12.408 -7.861 1.00 83.94 109 SER A C 1
ATOM 866 O O . SER A 1 109 ? 14.603 11.567 -7.096 1.00 83.94 109 SER A O 1
ATOM 868 N N . THR A 1 110 ? 16.315 12.863 -7.707 1.00 78.56 110 THR A N 1
ATOM 869 C CA . THR A 1 110 ? 17.162 12.489 -6.563 1.00 78.56 110 THR A CA 1
ATOM 870 C C . THR A 1 110 ? 16.921 13.389 -5.343 1.00 78.56 110 THR A C 1
ATOM 872 O O . THR A 1 110 ? 17.253 13.007 -4.213 1.00 78.56 110 THR A O 1
ATOM 875 N N . SER A 1 111 ? 16.277 14.546 -5.544 1.00 80.06 111 SER A N 1
ATOM 876 C CA . SER A 1 111 ? 15.860 15.496 -4.510 1.00 80.06 111 SER A CA 1
ATOM 877 C C . SER A 1 111 ? 14.329 15.620 -4.445 1.00 80.06 111 SER A C 1
ATOM 879 O O . SER A 1 111 ? 13.659 15.765 -5.463 1.00 80.06 111 SER A O 1
ATOM 881 N N . GLY A 1 112 ? 13.764 15.580 -3.236 1.00 87.25 112 GLY A N 1
ATOM 882 C CA . GLY A 1 112 ? 12.312 15.661 -3.035 1.00 87.25 112 GLY A CA 1
ATOM 883 C C . GLY A 1 112 ? 11.563 14.353 -3.310 1.00 87.25 112 GLY A C 1
ATOM 884 O O . GLY A 1 112 ? 12.147 13.273 -3.229 1.00 87.25 112 GLY A O 1
ATOM 885 N N . GLU A 1 113 ? 10.264 14.475 -3.575 1.00 92.81 113 GLU A N 1
ATOM 886 C CA . GLU A 1 113 ? 9.351 13.357 -3.830 1.00 92.81 113 GLU A CA 1
ATOM 887 C C . GLU A 1 113 ? 9.537 12.778 -5.242 1.00 92.81 113 GLU A C 1
ATOM 889 O O . GLU A 1 113 ? 9.881 13.485 -6.194 1.00 92.81 113 GLU A O 1
ATOM 894 N N . ILE A 1 114 ? 9.294 11.477 -5.376 1.00 92.31 114 ILE A N 1
ATOM 895 C CA . ILE A 1 114 ? 9.326 10.732 -6.633 1.00 92.31 114 ILE A CA 1
ATOM 896 C C . ILE A 1 114 ? 7.889 10.336 -6.965 1.00 92.31 114 ILE A C 1
ATOM 898 O O . ILE A 1 114 ? 7.193 9.763 -6.134 1.00 92.31 114 ILE A O 1
ATOM 902 N N . ASP A 1 115 ? 7.427 10.629 -8.177 1.00 92.44 115 ASP A N 1
ATOM 903 C CA . ASP A 1 115 ? 6.089 10.222 -8.605 1.00 92.44 115 ASP A CA 1
ATOM 904 C C . ASP A 1 115 ? 6.003 8.692 -8.670 1.00 92.44 115 ASP A C 1
ATOM 906 O O . ASP A 1 115 ? 6.841 8.031 -9.282 1.00 92.44 115 ASP A O 1
ATOM 910 N N . ILE A 1 116 ? 4.994 8.116 -8.023 1.00 92.69 116 ILE A N 1
ATOM 911 C CA . ILE A 1 116 ? 4.834 6.663 -7.943 1.00 92.69 116 ILE A CA 1
ATOM 912 C C . ILE A 1 116 ? 4.462 6.019 -9.284 1.00 92.69 116 ILE A C 1
ATOM 914 O O . ILE A 1 116 ? 4.698 4.830 -9.460 1.00 92.69 116 ILE A O 1
ATOM 918 N N . MET A 1 117 ? 3.882 6.771 -10.225 1.00 91.38 117 MET A N 1
ATOM 919 C CA . MET A 1 117 ? 3.265 6.213 -11.439 1.00 91.38 117 MET A CA 1
ATOM 920 C C . MET A 1 117 ? 4.207 5.942 -12.624 1.00 91.38 117 MET A C 1
ATOM 922 O O . MET A 1 117 ? 4.007 4.926 -13.295 1.00 91.38 117 MET A O 1
ATOM 926 N N . PRO A 1 118 ? 5.178 6.812 -12.961 1.00 91.44 118 PRO A N 1
ATOM 927 C CA . PRO A 1 118 ? 6.047 6.593 -14.112 1.00 91.44 118 PRO A CA 1
ATOM 928 C C . PRO A 1 118 ? 6.997 5.409 -13.927 1.00 91.44 118 PRO A C 1
ATOM 930 O O . PRO A 1 118 ? 7.475 5.138 -12.827 1.00 91.44 118 PRO A O 1
ATOM 933 N N . TYR A 1 119 ? 7.338 4.753 -15.033 1.00 89.19 119 TYR A N 1
ATOM 934 C CA . TYR A 1 119 ? 8.520 3.901 -15.089 1.00 89.19 119 TYR A CA 1
ATOM 935 C C . TYR A 1 119 ? 9.753 4.761 -15.335 1.00 89.19 119 TYR A C 1
ATOM 937 O O . TYR A 1 119 ? 9.733 5.700 -16.135 1.00 89.19 119 TYR A O 1
ATOM 945 N N . TYR A 1 120 ? 10.827 4.417 -14.634 1.00 90.00 120 TYR A N 1
ATOM 946 C CA . TYR A 1 120 ? 12.091 5.129 -14.699 1.00 90.00 120 TYR A CA 1
ATOM 947 C C . TYR A 1 120 ? 13.160 4.268 -15.381 1.00 90.00 120 TYR A C 1
ATOM 949 O O . TYR A 1 120 ? 13.160 3.053 -15.189 1.00 90.00 120 TYR A O 1
ATOM 957 N N . PRO A 1 121 ? 14.106 4.872 -16.128 1.00 87.38 121 PRO A N 1
ATOM 958 C CA . PRO A 1 121 ? 15.161 4.126 -16.818 1.00 87.38 121 PRO A CA 1
ATOM 959 C C . PRO A 1 121 ? 16.048 3.267 -15.926 1.00 87.38 121 PRO A C 1
ATOM 961 O O . PRO A 1 121 ? 16.594 2.267 -16.381 1.00 87.38 121 PRO A O 1
ATOM 964 N N . ASN A 1 122 ? 16.189 3.663 -14.665 1.00 85.50 122 ASN A N 1
ATOM 965 C CA . ASN A 1 122 ? 16.893 2.901 -13.652 1.00 85.50 122 ASN A CA 1
ATOM 966 C C . ASN A 1 122 ? 15.945 2.671 -12.479 1.00 85.50 122 ASN A C 1
ATOM 968 O O . ASN A 1 122 ? 15.250 3.602 -12.064 1.00 85.50 122 ASN A O 1
ATOM 972 N N . ASP A 1 123 ? 15.974 1.465 -11.919 1.00 79.94 123 ASP A N 1
ATOM 973 C CA . ASP A 1 123 ? 15.270 1.169 -10.676 1.00 79.94 123 ASP A CA 1
ATOM 974 C C . ASP A 1 123 ? 15.867 2.012 -9.544 1.00 79.94 123 ASP A C 1
ATOM 976 O O . ASP A 1 123 ? 17.087 1.962 -9.323 1.00 79.94 123 ASP A O 1
ATOM 980 N N . PRO A 1 124 ? 15.054 2.773 -8.790 1.00 82.31 124 PRO A N 1
ATOM 981 C CA . PRO A 1 124 ? 15.582 3.484 -7.643 1.00 82.31 124 PRO A CA 1
ATOM 982 C C . PRO A 1 124 ? 16.149 2.504 -6.615 1.00 82.31 124 PRO A C 1
ATOM 984 O O . PRO A 1 124 ? 15.572 1.437 -6.383 1.00 82.31 124 PRO A O 1
ATOM 987 N N . PRO A 1 125 ? 17.264 2.843 -5.949 1.00 87.38 125 PRO A N 1
ATOM 988 C CA . PRO A 1 125 ? 17.730 2.066 -4.813 1.00 87.38 125 PRO A CA 1
ATOM 989 C C . PRO A 1 125 ? 16.660 2.040 -3.715 1.00 87.38 125 PRO A C 1
ATOM 991 O O . PRO A 1 125 ? 15.943 3.021 -3.516 1.00 87.38 125 PRO A O 1
ATOM 994 N N . LEU A 1 126 ? 16.600 0.941 -2.955 1.00 84.94 126 LEU A N 1
ATOM 995 C CA . LEU A 1 126 ? 15.610 0.742 -1.884 1.00 84.94 126 LEU A CA 1
ATOM 996 C C . LEU A 1 126 ? 15.547 1.915 -0.891 1.00 84.94 126 LEU A C 1
ATOM 998 O O . LEU A 1 126 ? 14.468 2.272 -0.440 1.00 84.94 126 LEU A O 1
ATOM 1002 N N . ALA A 1 127 ? 16.678 2.576 -0.623 1.00 86.44 127 ALA A N 1
ATOM 1003 C CA . ALA A 1 127 ? 16.764 3.744 0.258 1.00 86.44 127 ALA A CA 1
ATOM 1004 C C . ALA A 1 127 ? 15.985 4.984 -0.230 1.00 86.44 127 ALA A C 1
ATOM 1006 O O . ALA A 1 127 ? 15.850 5.952 0.513 1.00 86.44 127 ALA A O 1
ATOM 1007 N N . LEU A 1 128 ? 15.512 5.000 -1.480 1.00 88.88 128 LEU A N 1
ATOM 1008 C CA . LEU A 1 128 ? 14.691 6.085 -2.022 1.00 88.88 128 LEU A CA 1
ATOM 1009 C C . LEU A 1 128 ? 13.200 5.740 -2.066 1.00 88.88 128 LEU A C 1
ATOM 1011 O O . LEU A 1 128 ? 12.417 6.602 -2.456 1.00 88.88 128 LEU A O 1
ATOM 1015 N N . TYR A 1 129 ? 12.787 4.531 -1.667 1.00 89.00 129 TYR A N 1
ATOM 1016 C CA . TYR A 1 129 ? 11.386 4.123 -1.790 1.00 89.00 129 TYR A CA 1
ATOM 1017 C C . TYR A 1 129 ? 10.439 4.952 -0.908 1.00 89.00 129 TYR A C 1
ATOM 1019 O O . TYR A 1 129 ? 9.307 5.204 -1.309 1.00 89.00 129 TYR A O 1
ATOM 1027 N N . ASP A 1 130 ? 10.915 5.467 0.228 1.00 88.75 130 ASP A N 1
ATOM 1028 C CA . ASP A 1 130 ? 10.128 6.351 1.102 1.00 88.75 130 ASP A CA 1
ATOM 1029 C C . ASP A 1 130 ? 9.894 7.748 0.503 1.00 88.75 130 ASP A C 1
ATOM 1031 O O . ASP A 1 130 ? 9.090 8.523 1.017 1.00 88.75 130 ASP A O 1
ATOM 1035 N N . LYS A 1 131 ? 10.570 8.083 -0.605 1.00 90.38 131 LYS A N 1
ATOM 1036 C CA . LYS A 1 131 ? 10.327 9.326 -1.348 1.00 90.38 131 LYS A CA 1
ATOM 1037 C C . LYS A 1 131 ? 9.186 9.198 -2.353 1.00 90.38 131 LYS A C 1
ATOM 1039 O O . LYS A 1 131 ? 8.805 10.213 -2.931 1.00 90.38 131 LYS A O 1
ATOM 1044 N N . TYR A 1 132 ? 8.667 7.995 -2.605 1.00 91.94 132 TYR A N 1
ATOM 1045 C CA . TYR A 1 132 ? 7.562 7.830 -3.541 1.00 91.94 132 TYR A CA 1
ATOM 1046 C C . TYR A 1 132 ? 6.271 8.445 -3.004 1.00 91.94 132 TYR A C 1
ATOM 1048 O O . TYR A 1 132 ? 5.819 8.126 -1.906 1.00 91.94 132 TYR A O 1
ATOM 1056 N N . ALA A 1 133 ? 5.645 9.286 -3.820 1.00 92.69 133 ALA A N 1
ATOM 1057 C CA . ALA A 1 133 ? 4.391 9.953 -3.517 1.00 92.69 133 ALA A CA 1
ATOM 1058 C C . ALA A 1 133 ? 3.486 9.993 -4.755 1.00 92.69 133 ALA A C 1
ATOM 1060 O O . ALA A 1 133 ? 3.933 9.882 -5.899 1.00 92.69 133 ALA A O 1
ATOM 1061 N N . ALA A 1 134 ? 2.183 10.157 -4.529 1.00 90.19 134 ALA A N 1
ATOM 1062 C CA . ALA A 1 134 ? 1.255 10.472 -5.607 1.00 90.19 134 ALA A CA 1
ATOM 1063 C C . ALA A 1 134 ? 1.500 11.910 -6.084 1.00 90.19 134 ALA A C 1
ATOM 1065 O O . ALA A 1 134 ? 1.646 12.815 -5.261 1.00 90.19 134 ALA A O 1
ATOM 1066 N N . ALA A 1 135 ? 1.509 12.141 -7.399 1.00 89.75 135 ALA A N 1
ATOM 1067 C CA . ALA A 1 135 ? 1.665 13.498 -7.913 1.00 89.75 135 ALA A CA 1
ATOM 1068 C C . ALA A 1 135 ? 0.497 14.392 -7.476 1.00 89.75 135 ALA A C 1
ATOM 1070 O O . ALA A 1 135 ? -0.635 13.928 -7.334 1.00 89.75 135 ALA A O 1
ATOM 1071 N N . GLU A 1 136 ? 0.745 15.699 -7.357 1.00 88.38 136 GLU A N 1
ATOM 1072 C CA . GLU A 1 136 ? -0.262 16.681 -6.931 1.00 88.38 136 GLU A CA 1
ATOM 1073 C C . GLU A 1 136 ? -1.573 16.565 -7.726 1.00 88.38 136 GLU A C 1
ATOM 1075 O O . GLU A 1 136 ? -2.653 16.519 -7.135 1.00 88.38 136 GLU A O 1
ATOM 1080 N N . LYS A 1 137 ? -1.492 16.430 -9.059 1.00 85.19 137 LYS A N 1
ATOM 1081 C CA . LYS A 1 137 ? -2.669 16.241 -9.924 1.00 85.19 137 LYS A CA 1
ATOM 1082 C C . LYS A 1 137 ? -3.480 15.001 -9.526 1.00 85.19 137 LYS A C 1
ATOM 1084 O O . LYS A 1 137 ? -4.708 15.057 -9.549 1.00 85.19 137 LYS A O 1
ATOM 1089 N N . ASP A 1 138 ? -2.819 13.916 -9.133 1.00 87.44 138 ASP A N 1
ATOM 1090 C CA . ASP A 1 138 ? -3.495 12.677 -8.753 1.00 87.44 138 ASP A CA 1
ATOM 1091 C C . ASP A 1 138 ? -4.183 12.797 -7.399 1.00 87.44 138 ASP A C 1
ATOM 1093 O O . ASP A 1 138 ? -5.312 12.334 -7.234 1.00 87.44 138 ASP A O 1
ATOM 1097 N N . VAL A 1 139 ? -3.540 13.476 -6.447 1.00 86.94 139 VAL A N 1
ATOM 1098 C CA . VAL A 1 139 ? -4.134 13.777 -5.139 1.00 86.94 139 VAL A CA 1
ATOM 1099 C C . VAL A 1 139 ? -5.350 14.691 -5.303 1.00 86.94 139 VAL A C 1
ATOM 1101 O O . VAL A 1 139 ? -6.397 14.437 -4.707 1.00 86.94 139 VAL A O 1
ATOM 1104 N N . LEU A 1 140 ? -5.258 15.717 -6.154 1.00 83.62 140 LEU A N 1
ATOM 1105 C CA . LEU A 1 140 ? -6.392 16.583 -6.488 1.00 83.62 140 LEU A CA 1
ATOM 1106 C C . LEU A 1 140 ? -7.527 15.799 -7.160 1.00 83.62 140 LEU A C 1
ATOM 1108 O O . LEU A 1 140 ? -8.691 16.003 -6.813 1.00 83.62 140 LEU A O 1
ATOM 1112 N N . GLY A 1 141 ? -7.200 14.873 -8.065 1.00 81.06 141 GLY A N 1
ATOM 1113 C CA . GLY A 1 141 ? -8.162 13.954 -8.674 1.00 81.06 141 GLY A CA 1
ATOM 1114 C C . GLY A 1 141 ? -8.865 13.075 -7.637 1.00 81.06 141 GLY A C 1
ATOM 1115 O O . GLY A 1 141 ? -10.088 12.952 -7.657 1.00 81.06 141 GLY A O 1
ATOM 1116 N N . LEU A 1 142 ? -8.126 12.537 -6.665 1.00 83.00 142 LEU A N 1
ATOM 1117 C CA . LEU A 1 142 ? -8.693 11.760 -5.560 1.00 83.00 142 LEU A CA 1
ATOM 1118 C C . LEU A 1 142 ? -9.626 12.606 -4.676 1.00 83.00 142 LEU A C 1
ATOM 1120 O O . LEU A 1 142 ? -10.730 12.168 -4.343 1.00 83.00 142 LEU A O 1
ATOM 1124 N N . ILE A 1 143 ? -9.222 13.833 -4.330 1.00 83.00 143 ILE A N 1
ATOM 1125 C CA . ILE A 1 143 ? -10.067 14.778 -3.582 1.00 83.00 143 ILE A CA 1
ATOM 1126 C C . ILE A 1 143 ? -11.337 15.091 -4.378 1.00 83.00 143 ILE A C 1
ATOM 1128 O O . ILE A 1 143 ? -12.431 15.076 -3.816 1.00 83.00 143 ILE A O 1
ATOM 1132 N N . TRP A 1 144 ? -11.225 15.310 -5.685 1.00 81.38 144 TRP A N 1
ATOM 1133 C CA . TRP A 1 144 ? -12.383 15.515 -6.550 1.00 81.38 144 TRP A CA 1
ATOM 1134 C C . TRP A 1 144 ? -13.336 14.308 -6.530 1.00 81.38 144 TRP A C 1
ATOM 1136 O O . TRP A 1 144 ? -14.536 14.462 -6.287 1.00 81.38 144 TRP A O 1
ATOM 1146 N N . LEU A 1 145 ? -12.802 13.094 -6.697 1.00 79.56 145 LEU A N 1
ATOM 1147 C CA . LEU A 1 145 ? -13.572 11.845 -6.679 1.00 79.56 145 LEU A CA 1
ATOM 1148 C C . LEU A 1 145 ? -14.254 11.567 -5.343 1.00 79.56 145 LEU A C 1
ATOM 1150 O O . LEU A 1 145 ? -15.336 10.979 -5.319 1.00 79.56 145 LEU A O 1
ATOM 1154 N N . SER A 1 146 ? -13.661 12.016 -4.237 1.00 79.81 146 SER A N 1
ATOM 1155 C CA . SER A 1 146 ? -14.250 11.859 -2.906 1.00 79.81 146 SER A CA 1
ATOM 1156 C C . SER A 1 146 ? -15.562 12.638 -2.724 1.00 79.81 146 SER A C 1
ATOM 1158 O O . SER A 1 146 ? -16.274 12.411 -1.746 1.00 79.81 146 SER A O 1
ATOM 1160 N N . LYS A 1 147 ? -15.910 13.543 -3.662 1.00 73.69 147 LYS A N 1
ATOM 1161 C CA . LYS A 1 147 ? -17.132 14.371 -3.640 1.00 73.69 147 LYS A CA 1
ATOM 1162 C C . LYS A 1 147 ? -17.330 15.106 -2.308 1.00 73.69 147 LYS A C 1
ATOM 1164 O O . LYS A 1 147 ? -18.462 15.343 -1.876 1.00 73.69 147 LYS A O 1
ATOM 1169 N N . ILE A 1 148 ? -16.227 15.463 -1.649 1.00 71.69 148 ILE A N 1
ATOM 1170 C CA . ILE A 1 148 ? -16.218 16.227 -0.403 1.00 71.69 148 ILE A CA 1
ATOM 1171 C C . ILE A 1 148 ? -17.021 17.521 -0.617 1.00 71.69 148 ILE A C 1
ATOM 1173 O O . ILE A 1 148 ? -16.711 18.333 -1.487 1.00 71.69 148 ILE A O 1
ATOM 1177 N N . LYS A 1 149 ? -18.097 17.704 0.162 1.00 61.19 149 LYS A N 1
ATOM 1178 C CA . LYS A 1 149 ? -18.983 18.876 0.049 1.00 61.19 149 LYS A CA 1
ATOM 1179 C C . LYS A 1 149 ? -18.217 20.163 0.380 1.00 61.19 149 LYS A C 1
ATOM 1181 O O . LYS A 1 149 ? -17.330 20.159 1.224 1.00 61.19 149 LYS A O 1
ATOM 1186 N N . ILE A 1 150 ? -18.614 21.284 -0.224 1.00 57.38 150 ILE A N 1
ATOM 1187 C CA . ILE A 1 150 ? -17.947 22.604 -0.143 1.00 57.38 150 ILE A CA 1
ATOM 1188 C C . ILE A 1 150 ? -17.595 23.043 1.296 1.00 57.38 150 ILE A C 1
ATOM 1190 O O . ILE A 1 150 ? -16.529 23.611 1.522 1.00 57.38 150 ILE A O 1
ATOM 1194 N N . LEU A 1 151 ? -18.431 22.722 2.292 1.00 50.88 151 LEU A N 1
ATOM 1195 C CA . LEU A 1 151 ? -18.153 23.029 3.705 1.00 50.88 151 LEU A CA 1
ATOM 1196 C C . LEU A 1 151 ? -16.888 22.318 4.232 1.00 50.88 151 LEU A C 1
ATOM 1198 O O . LEU A 1 151 ? -16.146 22.857 5.048 1.00 50.88 151 LEU A O 1
ATOM 1202 N N . SER A 1 152 ? -16.616 21.121 3.721 1.00 56.12 152 SER A N 1
ATOM 1203 C CA . SER A 1 152 ? -15.422 20.332 4.007 1.00 56.12 152 SER A CA 1
ATOM 1204 C C . SER A 1 152 ? -14.220 20.760 3.153 1.00 56.12 152 SER A C 1
ATOM 1206 O O . SER A 1 152 ? -13.093 20.642 3.624 1.00 56.12 152 SER A O 1
ATOM 1208 N N . MET A 1 153 ? -14.422 21.341 1.960 1.00 57.03 153 MET A N 1
ATOM 1209 C CA . MET A 1 153 ? -13.330 21.978 1.203 1.00 57.03 153 MET A CA 1
ATOM 1210 C C . MET A 1 153 ? -12.764 23.197 1.931 1.00 57.03 153 MET A C 1
ATOM 1212 O O . MET A 1 153 ? -11.554 23.383 1.907 1.00 57.03 153 MET A O 1
ATOM 1216 N N . LEU A 1 154 ? -13.592 23.991 2.622 1.00 55.59 154 LEU A N 1
ATOM 1217 C CA . LEU A 1 154 ? -13.106 25.095 3.460 1.00 55.59 154 LEU A CA 1
ATOM 1218 C C . LEU A 1 154 ? -12.196 24.571 4.583 1.00 55.59 154 LEU A C 1
ATOM 1220 O O . LEU A 1 154 ? -11.143 25.143 4.841 1.00 55.59 154 LEU A O 1
ATOM 1224 N N . LEU A 1 155 ? -12.561 23.442 5.199 1.00 57.28 155 LEU A N 1
ATOM 1225 C CA . LEU A 1 155 ? -11.762 22.790 6.238 1.00 57.28 155 LEU A CA 1
ATOM 1226 C C . LEU A 1 155 ? -10.430 22.256 5.685 1.00 57.28 155 LEU A C 1
ATOM 1228 O O . LEU A 1 155 ? -9.384 22.470 6.287 1.00 57.28 155 LEU A O 1
ATOM 1232 N N . VAL A 1 156 ? -10.455 21.620 4.510 1.00 58.62 156 VAL A N 1
ATOM 1233 C CA . VAL A 1 156 ? -9.249 21.154 3.806 1.00 58.62 156 VAL A CA 1
ATOM 1234 C C . VAL A 1 15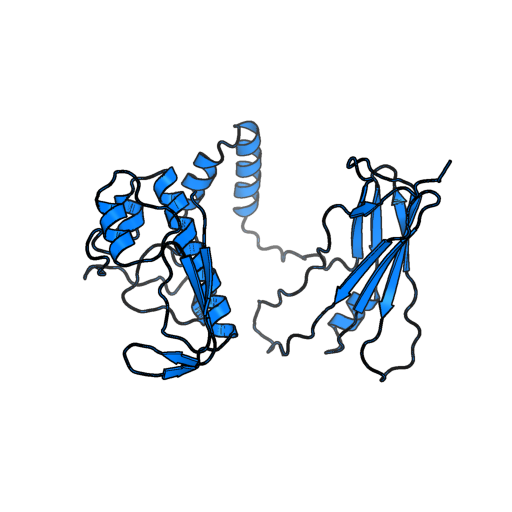6 ? -8.374 22.333 3.380 1.00 58.62 156 VAL A C 1
ATOM 1236 O O . VAL A 1 156 ? -7.161 22.276 3.535 1.00 58.62 156 VAL A O 1
ATOM 1239 N N . PHE A 1 157 ? -8.961 23.438 2.921 1.00 63.94 157 PHE A N 1
ATOM 1240 C CA . PHE A 1 157 ? -8.229 24.651 2.561 1.00 63.94 157 PHE A CA 1
ATOM 1241 C C . PHE A 1 157 ? -7.591 25.309 3.793 1.00 63.94 157 PHE A C 1
ATOM 1243 O O . PHE A 1 157 ? -6.448 25.755 3.723 1.00 63.94 157 PHE A O 1
ATOM 1250 N N . ILE A 1 158 ? -8.279 25.317 4.940 1.00 64.69 158 ILE A N 1
ATOM 1251 C CA . ILE A 1 158 ? -7.716 25.747 6.229 1.00 64.69 158 ILE A CA 1
ATOM 1252 C C . ILE A 1 158 ? -6.551 24.832 6.636 1.00 64.69 158 ILE A C 1
ATOM 1254 O O . ILE A 1 158 ? -5.504 25.335 7.035 1.00 64.69 158 ILE A O 1
ATOM 1258 N N . LEU A 1 159 ? -6.682 23.512 6.471 1.00 56.53 159 LEU A N 1
ATOM 1259 C CA . LEU A 1 159 ? -5.621 22.543 6.776 1.00 56.53 159 LEU A CA 1
ATOM 1260 C C . LEU A 1 159 ? -4.402 22.706 5.851 1.00 56.53 159 LEU A C 1
ATOM 1262 O O . LEU A 1 159 ? -3.278 22.789 6.338 1.00 56.53 159 LEU A O 1
ATOM 1266 N N . ILE A 1 160 ? -4.607 22.846 4.539 1.00 63.69 160 ILE A N 1
ATOM 1267 C CA . ILE A 1 160 ? -3.530 23.047 3.554 1.00 63.69 160 ILE A CA 1
ATOM 1268 C C . ILE A 1 160 ? -2.811 24.383 3.788 1.00 63.69 160 ILE A C 1
ATOM 1270 O O . ILE A 1 160 ? -1.582 24.442 3.731 1.00 63.69 160 ILE A O 1
ATOM 1274 N N . ASN A 1 161 ? -3.541 25.460 4.097 1.00 56.84 161 ASN A N 1
ATOM 1275 C CA . ASN A 1 161 ? -2.916 26.745 4.429 1.00 56.84 161 ASN A CA 1
ATOM 1276 C C . ASN A 1 161 ? -2.222 26.721 5.796 1.00 56.84 161 ASN A C 1
ATOM 1278 O O . ASN A 1 161 ? -1.188 27.368 5.958 1.00 56.84 161 ASN A O 1
ATOM 1282 N N . SER A 1 162 ? -2.715 25.924 6.749 1.00 53.72 162 SER A N 1
ATOM 1283 C CA . SER A 1 162 ? -1.999 25.657 7.999 1.00 53.72 162 SER A CA 1
ATOM 1284 C C . SER A 1 162 ? -0.682 24.908 7.760 1.00 53.72 162 SER A C 1
ATOM 1286 O O . SER A 1 162 ? 0.253 25.092 8.535 1.00 53.72 162 SER A O 1
ATOM 1288 N N . CYS A 1 163 ? -0.576 24.110 6.690 1.00 42.06 163 CYS A N 1
ATOM 1289 C CA . CYS A 1 163 ? 0.661 23.428 6.293 1.00 42.06 163 CYS A CA 1
ATOM 1290 C C . CYS A 1 163 ? 1.639 24.319 5.505 1.00 42.06 163 CYS A C 1
ATOM 1292 O O . CYS A 1 163 ? 2.840 24.077 5.556 1.00 42.06 163 CYS A O 1
ATOM 1294 N N . LYS A 1 164 ? 1.169 25.361 4.800 1.00 46.66 164 LYS A N 1
ATOM 1295 C CA . LYS A 1 164 ? 2.034 26.283 4.029 1.00 46.66 164 LYS A CA 1
ATOM 1296 C C . LYS A 1 164 ? 2.748 27.340 4.876 1.00 46.66 164 LYS A C 1
ATOM 1298 O O . LYS A 1 164 ? 3.648 28.012 4.372 1.00 46.66 164 LYS A O 1
ATOM 1303 N N . ASN A 1 165 ? 2.385 27.494 6.149 1.00 40.06 165 ASN A N 1
ATOM 1304 C CA . ASN A 1 165 ? 3.032 28.454 7.036 1.00 40.06 165 ASN A CA 1
ATOM 1305 C C . ASN A 1 165 ? 4.343 27.867 7.591 1.00 40.06 165 ASN A C 1
ATOM 1307 O O . ASN A 1 165 ? 4.419 27.386 8.721 1.00 40.06 165 ASN A O 1
ATOM 1311 N N . ASN A 1 166 ? 5.379 27.888 6.749 1.00 45.16 166 ASN A N 1
ATOM 1312 C CA . ASN A 1 166 ? 6.753 27.534 7.089 1.00 45.16 166 ASN A CA 1
ATOM 1313 C C . ASN A 1 166 ? 7.351 28.563 8.057 1.00 45.16 166 ASN A C 1
ATOM 1315 O O . ASN A 1 166 ? 8.114 29.444 7.679 1.00 45.16 166 ASN A O 1
ATOM 1319 N N . ASN A 1 167 ? 7.042 28.399 9.335 1.00 39.03 167 ASN A N 1
ATOM 1320 C CA . ASN A 1 167 ? 8.037 28.560 10.380 1.00 39.03 167 ASN A CA 1
ATOM 1321 C C . ASN A 1 167 ? 8.111 27.209 11.071 1.00 39.03 167 ASN A C 1
ATOM 1323 O O . ASN A 1 167 ? 7.181 26.821 11.777 1.00 39.03 167 ASN A O 1
ATOM 1327 N N . SER A 1 168 ? 9.201 26.480 10.836 1.00 42.25 168 SER A N 1
ATOM 1328 C CA . SER A 1 168 ? 9.503 25.202 11.471 1.00 42.25 168 SER A CA 1
ATOM 1329 C C . SER A 1 168 ? 9.703 25.395 12.978 1.00 42.25 168 SER A C 1
ATOM 1331 O O . SER A 1 168 ? 10.815 25.328 13.502 1.00 42.25 168 SER A O 1
ATOM 1333 N N . LYS A 1 169 ? 8.619 25.638 13.716 1.00 37.41 169 LYS A N 1
ATOM 1334 C CA . LYS A 1 169 ? 8.579 25.286 15.126 1.00 37.41 169 LYS A CA 1
ATOM 1335 C C . LYS A 1 169 ? 8.563 23.771 15.157 1.00 37.41 169 LYS A C 1
ATOM 1337 O O . LYS A 1 169 ? 7.610 23.152 14.695 1.00 37.41 169 LYS A O 1
ATOM 1342 N N . LYS A 1 170 ? 9.666 23.217 15.661 1.00 36.12 170 LYS A N 1
ATOM 1343 C CA . LYS A 1 170 ? 9.821 21.837 16.122 1.00 36.12 170 LYS A CA 1
ATOM 1344 C C . LYS A 1 170 ? 8.454 21.339 16.598 1.00 36.12 170 LYS A C 1
ATOM 1346 O O . LYS A 1 170 ? 7.954 21.811 17.619 1.00 36.12 170 LYS A O 1
ATOM 1351 N N . ILE A 1 171 ? 7.807 20.486 15.805 1.00 32.88 171 ILE A N 1
ATOM 1352 C CA . ILE A 1 171 ? 6.551 19.869 16.217 1.00 32.88 171 ILE A CA 1
ATOM 1353 C C . ILE A 1 171 ? 6.956 18.955 17.367 1.00 32.88 171 ILE A C 1
ATOM 1355 O O . ILE A 1 171 ? 7.505 17.878 17.141 1.00 32.88 171 ILE A O 1
ATOM 1359 N N . ASN A 1 172 ? 6.756 19.416 18.601 1.00 31.98 172 ASN A N 1
ATOM 1360 C CA . ASN A 1 172 ? 6.766 18.547 19.766 1.00 31.98 172 ASN A CA 1
ATOM 1361 C C . ASN A 1 172 ? 5.579 17.602 19.579 1.00 31.98 172 ASN A C 1
ATOM 1363 O O . ASN A 1 172 ? 4.452 17.921 19.950 1.00 31.98 172 ASN A O 1
ATOM 1367 N N . ARG A 1 173 ? 5.819 16.474 18.907 1.00 36.50 173 ARG A N 1
ATOM 1368 C CA . ARG A 1 173 ? 4.905 15.339 18.937 1.00 36.50 173 ARG A CA 1
ATOM 1369 C C . ARG A 1 173 ? 4.910 14.867 20.385 1.00 36.50 173 ARG A C 1
ATOM 1371 O O . ARG A 1 173 ? 5.943 14.420 20.875 1.00 36.50 173 ARG A O 1
ATOM 1378 N N . GLU A 1 174 ? 3.796 15.063 21.077 1.00 37.16 174 GLU A N 1
ATOM 1379 C CA . GLU A 1 174 ? 3.612 14.546 22.425 1.00 37.16 174 GLU A CA 1
ATOM 1380 C C . GLU A 1 174 ? 3.644 13.019 22.331 1.00 37.16 174 GLU A C 1
ATOM 1382 O O . GLU A 1 174 ? 2.808 12.405 21.664 1.00 37.16 174 GLU A O 1
ATOM 1387 N N . ILE A 1 175 ? 4.669 12.408 22.924 1.00 42.97 175 ILE A N 1
ATOM 1388 C CA . ILE A 1 175 ? 4.656 10.974 23.178 1.00 42.97 175 ILE A CA 1
ATOM 1389 C C . ILE A 1 175 ? 3.563 10.778 24.220 1.00 42.97 175 ILE A C 1
ATOM 1391 O O . ILE A 1 175 ? 3.689 11.223 25.356 1.00 42.97 175 ILE A O 1
ATOM 1395 N N . VAL A 1 176 ? 2.453 10.189 23.792 1.00 44.91 176 VAL A N 1
ATOM 1396 C CA . VAL A 1 176 ? 1.316 9.921 24.660 1.00 44.91 176 VAL A CA 1
ATOM 1397 C C . VAL A 1 176 ? 1.555 8.600 25.377 1.00 44.91 176 VAL A C 1
ATOM 1399 O O . VAL A 1 176 ? 1.516 7.527 24.781 1.00 44.91 176 VAL A O 1
ATOM 1402 N N . ASP A 1 177 ? 1.827 8.682 26.670 1.00 58.72 177 ASP A N 1
ATOM 1403 C CA . ASP A 1 177 ? 2.097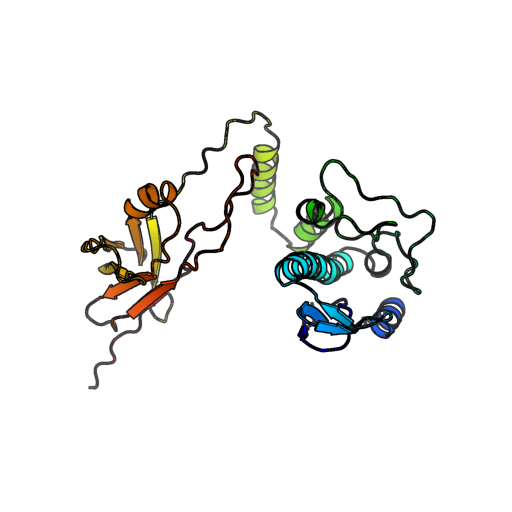 7.562 27.568 1.00 58.72 177 ASP A CA 1
ATOM 1404 C C . ASP A 1 177 ? 0.802 6.936 28.111 1.00 58.72 177 ASP A C 1
ATOM 1406 O O . ASP A 1 177 ? 0.747 6.481 29.250 1.00 58.72 177 ASP A O 1
ATOM 1410 N N . TYR A 1 178 ? -0.278 6.935 27.322 1.00 61.88 178 TYR A N 1
ATOM 1411 C CA . TYR A 1 178 ? -1.581 6.472 27.786 1.00 61.88 178 TYR A CA 1
ATOM 1412 C C . TYR A 1 178 ? -2.303 5.534 26.816 1.00 61.88 178 TYR A C 1
ATOM 1414 O O . TYR A 1 178 ? -2.392 5.773 25.614 1.00 61.88 178 TYR A O 1
ATOM 1422 N N . TYR A 1 179 ? -2.912 4.489 27.376 1.00 73.12 179 TYR A N 1
ATOM 1423 C CA . TYR A 1 179 ? -3.921 3.666 26.713 1.00 73.12 179 TYR A CA 1
ATOM 1424 C C . TYR A 1 179 ? -5.262 4.389 26.776 1.00 73.12 179 TYR A C 1
ATOM 1426 O O . TYR A 1 179 ? -5.661 4.835 27.849 1.00 73.12 179 TYR A O 1
ATOM 1434 N N . ASN A 1 180 ? -5.991 4.488 25.670 1.00 78.94 180 ASN A N 1
ATOM 1435 C CA . ASN A 1 180 ? -7.334 5.062 25.654 1.00 78.94 180 ASN A CA 1
ATOM 1436 C C . ASN A 1 180 ? -8.258 4.291 24.709 1.00 78.94 180 ASN A C 1
ATOM 1438 O O . ASN A 1 180 ? -7.795 3.529 23.864 1.00 78.94 180 ASN A O 1
ATOM 1442 N N . GLY A 1 181 ? -9.563 4.490 24.864 1.00 79.50 181 GLY A N 1
ATOM 1443 C CA . GLY A 1 181 ? -10.556 3.888 23.982 1.00 79.50 181 GLY A CA 1
ATOM 1444 C C . GLY A 1 181 ? -11.983 4.203 24.406 1.00 79.50 181 GLY A C 1
ATOM 1445 O O . GLY A 1 181 ? -12.217 4.909 25.389 1.00 79.50 181 GLY A O 1
ATOM 1446 N N . ILE A 1 182 ? -12.948 3.670 23.656 1.00 75.12 182 ILE A N 1
ATOM 1447 C CA . ILE A 1 182 ? -14.381 3.771 23.954 1.00 75.12 182 ILE A CA 1
ATOM 1448 C C . ILE A 1 182 ? -14.945 2.363 24.120 1.00 75.12 182 ILE A C 1
ATOM 1450 O O . ILE A 1 182 ? -14.753 1.509 23.257 1.00 75.12 182 ILE A O 1
ATOM 1454 N N . VAL A 1 183 ? -15.674 2.139 25.210 1.00 75.81 183 VAL A N 1
ATOM 1455 C CA . VAL A 1 183 ? -16.402 0.900 25.476 1.00 75.81 183 VAL A CA 1
ATOM 1456 C C . VAL A 1 183 ? -17.880 1.096 25.147 1.00 75.81 183 VAL A C 1
ATOM 1458 O O . VAL A 1 183 ? -18.533 1.990 25.693 1.00 75.81 183 VAL A O 1
ATOM 1461 N N . VAL A 1 184 ? -18.411 0.249 24.272 1.00 75.81 184 VAL A N 1
ATOM 1462 C CA . VAL A 1 184 ? -19.813 0.223 23.840 1.00 75.81 184 VAL A CA 1
ATOM 1463 C C . VAL A 1 184 ? -20.440 -1.147 24.094 1.00 75.81 184 VAL A C 1
ATOM 1465 O O . VAL A 1 184 ? -19.739 -2.124 24.356 1.00 75.81 184 VAL A O 1
ATOM 1468 N N . ASP A 1 185 ? -21.766 -1.235 24.045 1.00 77.81 185 ASP A N 1
ATOM 1469 C CA . ASP A 1 185 ? -22.478 -2.512 24.010 1.00 77.81 185 ASP A CA 1
ATOM 1470 C C . ASP A 1 185 ? -22.635 -3.033 22.573 1.00 77.81 185 ASP A C 1
ATOM 1472 O O . ASP A 1 185 ? -22.225 -2.398 21.604 1.00 77.81 185 ASP A O 1
ATOM 1476 N N . GLN A 1 186 ? -23.249 -4.206 22.426 1.00 76.31 186 GLN A N 1
ATOM 1477 C CA . GLN A 1 186 ? -23.524 -4.850 21.133 1.00 76.31 186 GLN A CA 1
ATOM 1478 C C . GLN A 1 186 ? -24.346 -4.010 20.135 1.00 76.31 186 GLN A C 1
ATOM 1480 O O . GLN A 1 186 ? -24.386 -4.344 18.955 1.00 76.31 186 GLN A O 1
ATOM 1485 N N . ASN A 1 187 ? -24.987 -2.928 20.586 1.00 71.75 187 ASN A N 1
ATOM 1486 C CA . ASN A 1 187 ? -25.718 -1.983 19.743 1.00 71.75 187 ASN A CA 1
ATOM 1487 C C . ASN A 1 187 ? -24.920 -0.690 19.496 1.00 71.75 187 ASN A C 1
ATOM 1489 O O . ASN A 1 187 ? -25.487 0.293 19.024 1.00 71.75 187 ASN A O 1
ATOM 1493 N N . HIS A 1 188 ? -23.623 -0.679 19.815 1.00 73.50 188 HIS A N 1
ATOM 1494 C CA . HIS A 1 188 ? -22.734 0.482 19.740 1.00 73.50 188 HIS A CA 1
ATOM 1495 C C . HIS A 1 188 ? -23.130 1.636 20.680 1.00 73.50 188 HIS A C 1
ATOM 1497 O O . HIS A 1 188 ? -22.747 2.785 20.455 1.00 73.50 188 HIS A O 1
ATOM 1503 N N . ILE A 1 189 ? -23.868 1.346 21.762 1.00 74.88 189 ILE A N 1
ATOM 1504 C CA . ILE A 1 189 ? -24.226 2.349 22.774 1.00 74.88 189 ILE A CA 1
ATOM 1505 C C . ILE A 1 189 ? -23.098 2.441 23.809 1.00 74.88 189 ILE A C 1
ATOM 1507 O O . ILE A 1 189 ? -22.737 1.413 24.388 1.00 74.88 189 ILE A O 1
ATOM 1511 N N . PRO A 1 190 ? -22.548 3.635 24.100 1.00 80.69 190 PRO A N 1
ATOM 1512 C CA . PRO A 1 190 ? -21.478 3.777 25.079 1.00 80.69 190 PRO A CA 1
ATOM 1513 C C . PRO A 1 190 ? -21.853 3.300 26.484 1.00 80.69 190 PRO A C 1
ATOM 1515 O O . PRO A 1 190 ? -22.948 3.566 26.983 1.00 80.69 190 PRO A O 1
ATOM 1518 N N . ILE A 1 191 ? -20.912 2.631 27.149 1.00 80.69 191 ILE A N 1
ATOM 1519 C CA . ILE A 1 191 ? -21.106 2.072 28.487 1.00 80.69 191 ILE A CA 1
ATOM 1520 C C . ILE A 1 191 ? -20.302 2.887 29.507 1.00 80.69 191 ILE A C 1
ATOM 1522 O O . ILE A 1 191 ? -19.083 2.764 29.594 1.00 80.69 191 ILE A O 1
ATOM 1526 N N . GLU A 1 192 ? -20.987 3.669 30.340 1.00 92.94 192 GLU A N 1
ATOM 1527 C CA . GLU A 1 192 ? -20.397 4.355 31.504 1.00 92.94 192 GLU A CA 1
ATOM 1528 C C . GLU A 1 192 ? -20.060 3.379 32.639 1.00 92.94 192 GLU A C 1
ATOM 1530 O O . GLU A 1 192 ? -20.765 2.388 32.830 1.00 92.94 192 GLU A O 1
ATOM 1535 N N . GLY A 1 193 ? -19.035 3.648 33.445 1.00 90.31 193 GLY A N 1
ATOM 1536 C CA . GLY A 1 193 ? -18.789 2.885 34.671 1.00 90.31 193 GLY A CA 1
ATOM 1537 C C . GLY A 1 193 ? -18.158 1.504 34.458 1.00 90.31 193 GLY A C 1
ATOM 1538 O O . GLY A 1 193 ? -18.273 0.643 35.329 1.00 90.31 193 GLY A O 1
ATOM 1539 N N . VAL A 1 194 ? -17.535 1.252 33.305 1.00 85.62 194 VAL A N 1
ATOM 1540 C CA . VAL A 1 194 ? -16.719 0.050 33.078 1.00 85.62 194 VAL A CA 1
ATOM 1541 C C . VAL A 1 194 ? -15.373 0.265 33.748 1.00 85.62 194 VAL A C 1
ATOM 1543 O O . VAL A 1 194 ? -14.672 1.219 33.417 1.00 85.62 194 VAL A O 1
ATOM 1546 N N . LYS A 1 195 ? -15.002 -0.619 34.677 1.00 91.81 195 LYS A N 1
ATOM 1547 C CA . LYS A 1 195 ? -13.662 -0.633 35.263 1.00 91.81 195 LYS A 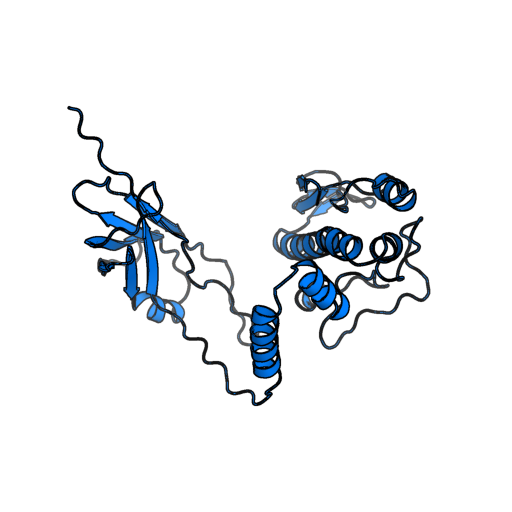CA 1
ATOM 1548 C C . LYS A 1 195 ? -12.695 -1.207 34.233 1.00 91.81 195 LYS A C 1
ATOM 1550 O O . LYS A 1 195 ? -12.873 -2.348 33.807 1.00 91.81 195 LYS A O 1
ATOM 1555 N N . VAL A 1 196 ? -11.691 -0.427 33.856 1.00 86.25 196 VAL A N 1
ATOM 1556 C CA . VAL A 1 196 ? -10.624 -0.834 32.937 1.00 86.25 196 VAL A CA 1
ATOM 1557 C C . VAL A 1 196 ? -9.338 -0.967 33.739 1.00 86.25 196 VAL A C 1
ATOM 1559 O O . VAL A 1 196 ? -8.984 -0.059 34.489 1.00 86.25 196 VAL A O 1
ATOM 1562 N N . MET A 1 197 ? -8.664 -2.106 33.622 1.00 86.88 197 MET A N 1
ATOM 1563 C CA . MET A 1 197 ? -7.438 -2.413 34.360 1.00 86.88 197 MET A CA 1
ATOM 1564 C C . MET A 1 197 ? -6.336 -2.768 33.368 1.00 86.88 197 MET A C 1
ATOM 1566 O O . MET A 1 197 ? -6.531 -3.661 32.551 1.00 86.88 197 MET A O 1
ATOM 1570 N N . LEU A 1 198 ? -5.198 -2.089 33.443 1.00 82.31 198 LEU A N 1
ATOM 1571 C CA . LEU A 1 198 ? -3.993 -2.416 32.696 1.00 82.31 198 LEU A CA 1
ATOM 1572 C C . LEU A 1 198 ? -3.098 -3.298 33.564 1.00 82.31 198 LEU A C 1
ATOM 1574 O O . LEU A 1 198 ? -2.722 -2.923 34.673 1.00 82.31 198 LEU A O 1
ATOM 1578 N N . HIS A 1 199 ? -2.754 -4.466 33.044 1.00 79.69 199 HIS A N 1
ATOM 1579 C CA . HIS A 1 199 ? -1.859 -5.423 33.670 1.00 79.69 199 HIS A CA 1
ATOM 1580 C C . HIS A 1 199 ? -0.668 -5.679 32.746 1.00 79.69 199 HIS A C 1
ATOM 1582 O O . HIS A 1 199 ? -0.853 -5.994 31.570 1.00 79.69 199 HIS A O 1
ATOM 1588 N N . GLY A 1 200 ? 0.551 -5.528 33.258 1.00 69.12 200 GLY A N 1
ATOM 1589 C CA . GLY A 1 200 ? 1.757 -5.907 32.530 1.00 69.12 200 GLY A CA 1
ATOM 1590 C C . GLY A 1 200 ? 2.153 -7.351 32.824 1.00 69.12 200 GLY A C 1
ATOM 1591 O O . GLY A 1 200 ? 2.276 -7.741 33.981 1.00 69.12 200 GLY A O 1
ATOM 1592 N N . GLU A 1 201 ? 2.367 -8.131 31.771 1.00 61.59 201 GLU A N 1
ATOM 1593 C CA . GLU A 1 201 ? 2.877 -9.499 31.813 1.00 61.59 201 GLU A CA 1
ATOM 1594 C C . GLU A 1 201 ? 4.331 -9.491 31.302 1.00 61.59 201 GLU A C 1
ATOM 1596 O O . GLU A 1 201 ? 4.603 -9.124 30.153 1.00 61.59 201 GLU A O 1
ATOM 1601 N N . LYS A 1 202 ? 5.284 -9.884 32.158 1.00 60.75 202 LYS A N 1
ATOM 1602 C CA . LYS A 1 202 ? 6.694 -10.060 31.767 1.00 60.75 202 LYS A CA 1
ATOM 1603 C C . LYS A 1 202 ? 6.865 -11.384 31.028 1.00 60.75 202 LYS A C 1
ATOM 1605 O O . LYS A 1 202 ? 6.390 -12.413 31.501 1.00 60.75 202 LYS A O 1
ATOM 1610 N N . ILE A 1 203 ? 7.545 -11.348 29.882 1.00 54.75 203 ILE A N 1
ATOM 1611 C CA . ILE A 1 203 ? 7.769 -12.531 29.037 1.00 54.75 203 ILE A CA 1
ATOM 1612 C C . ILE A 1 203 ? 9.058 -13.274 29.437 1.00 54.75 203 ILE A C 1
ATOM 1614 O O . ILE A 1 203 ? 9.121 -14.487 29.263 1.00 54.75 203 ILE A O 1
ATOM 1618 N N . ASP A 1 204 ? 10.021 -12.602 30.084 1.00 51.09 204 ASP A N 1
ATOM 1619 C CA . ASP A 1 204 ? 11.303 -13.201 30.473 1.00 51.09 204 ASP A CA 1
ATOM 1620 C C . ASP A 1 204 ? 11.539 -13.191 31.995 1.00 51.09 204 ASP A C 1
ATOM 1622 O O . ASP A 1 204 ? 11.366 -12.180 32.678 1.00 51.09 204 ASP A O 1
ATOM 1626 N N . ASN A 1 205 ? 11.990 -14.334 32.527 1.00 47.94 205 ASN A N 1
ATOM 1627 C CA . ASN A 1 205 ? 12.226 -14.635 33.952 1.00 47.94 205 ASN A CA 1
ATOM 1628 C C . ASN A 1 205 ? 13.377 -13.841 34.618 1.00 47.94 205 ASN A C 1
ATOM 1630 O O . ASN A 1 205 ? 13.930 -14.276 35.629 1.00 47.94 205 ASN A O 1
ATOM 1634 N N . GLN A 1 206 ? 13.772 -12.687 34.083 1.00 45.75 206 GLN A N 1
ATOM 1635 C CA . GLN A 1 206 ? 14.838 -11.860 34.647 1.00 45.75 206 GLN A CA 1
ATOM 1636 C C . GLN A 1 206 ? 14.347 -10.429 34.857 1.00 45.75 206 GLN A C 1
ATOM 1638 O O . GLN A 1 206 ? 14.468 -9.590 33.975 1.00 45.75 206 GLN A O 1
ATOM 1643 N N . ILE A 1 207 ? 13.756 -10.202 36.036 1.00 42.28 207 ILE A N 1
ATOM 1644 C CA . ILE A 1 207 ? 13.748 -8.994 36.891 1.00 42.28 207 ILE A CA 1
ATOM 1645 C C . ILE A 1 207 ? 12.532 -9.142 37.821 1.00 42.28 207 ILE A C 1
ATOM 1647 O O . ILE A 1 207 ? 11.382 -8.955 37.410 1.00 42.28 207 ILE A O 1
ATOM 1651 N N . ASN A 1 208 ? 12.789 -9.470 39.091 1.00 42.50 208 ASN A N 1
ATOM 1652 C CA . ASN A 1 208 ? 11.781 -9.495 40.152 1.00 42.50 208 ASN A CA 1
ATOM 1653 C C . ASN A 1 208 ? 11.242 -8.079 40.388 1.00 42.50 208 ASN A C 1
ATOM 1655 O O . ASN A 1 208 ? 11.934 -7.227 40.937 1.00 42.50 208 ASN A O 1
ATOM 1659 N N . GLY A 1 209 ? 9.999 -7.832 39.985 1.00 48.31 209 GLY A N 1
ATOM 1660 C CA . GLY A 1 209 ? 9.287 -6.600 40.306 1.00 48.31 209 GLY A CA 1
ATOM 1661 C C . GLY A 1 209 ? 7.831 -6.706 39.878 1.00 48.31 209 GLY A C 1
ATOM 1662 O O . GLY A 1 209 ? 7.574 -6.984 38.705 1.00 48.31 209 GLY A O 1
ATOM 1663 N N . ASN A 1 210 ? 6.916 -6.516 40.833 1.00 50.31 210 ASN A N 1
ATOM 1664 C CA . ASN A 1 210 ? 5.473 -6.433 40.607 1.00 50.31 210 ASN A CA 1
ATOM 1665 C C . ASN A 1 210 ? 5.178 -5.229 39.704 1.00 50.31 210 ASN A C 1
ATOM 1667 O O . ASN A 1 210 ? 5.478 -4.099 40.083 1.00 50.31 210 ASN A O 1
ATOM 1671 N N . LEU A 1 211 ? 4.602 -5.461 38.524 1.00 60.12 211 LEU A N 1
ATOM 1672 C CA . LEU A 1 211 ? 4.061 -4.383 37.696 1.00 60.12 211 LEU A CA 1
ATOM 1673 C C . LEU A 1 211 ? 2.774 -3.873 38.355 1.00 60.12 211 LEU A C 1
ATOM 1675 O O . LEU A 1 211 ? 1.875 -4.659 38.662 1.00 60.12 211 LEU A O 1
ATOM 1679 N N . GLU A 1 212 ? 2.711 -2.570 38.616 1.00 66.00 212 GLU A N 1
ATOM 1680 C CA . GLU A 1 212 ? 1.537 -1.926 39.203 1.00 66.00 212 GLU A CA 1
ATOM 1681 C C . GLU A 1 212 ? 0.329 -2.087 38.267 1.00 66.00 212 GLU A C 1
ATOM 1683 O O . GLU A 1 212 ? 0.423 -1.861 37.061 1.00 66.00 212 GLU A O 1
ATOM 1688 N N . ILE A 1 213 ? -0.814 -2.512 38.814 1.00 76.12 213 ILE A N 1
ATOM 1689 C CA . ILE A 1 213 ? -2.059 -2.602 38.045 1.00 76.12 213 ILE A CA 1
ATOM 1690 C C . ILE A 1 213 ? -2.671 -1.206 37.998 1.00 76.12 213 ILE A C 1
ATOM 1692 O O . ILE A 1 213 ? -3.243 -0.737 38.984 1.00 76.12 213 ILE A O 1
ATOM 1696 N N . LEU A 1 214 ? -2.592 -0.560 36.840 1.00 83.88 214 LEU A N 1
ATOM 1697 C CA . LEU A 1 214 ? -3.195 0.751 36.632 1.00 83.88 214 LEU A CA 1
ATOM 1698 C C . LEU A 1 214 ? -4.680 0.584 36.319 1.00 83.88 214 LEU A C 1
ATOM 1700 O O . LEU A 1 214 ? -5.074 -0.327 35.591 1.00 83.88 214 LEU A O 1
ATOM 1704 N N . THR A 1 215 ? -5.534 1.446 36.870 1.00 88.31 215 THR A N 1
ATOM 1705 C CA . THR A 1 215 ? -6.987 1.317 36.695 1.00 88.31 215 THR A CA 1
ATOM 1706 C C . THR A 1 215 ? -7.655 2.648 36.385 1.00 88.31 215 THR A C 1
ATOM 1708 O O . THR A 1 215 ? -7.215 3.701 36.837 1.00 88.31 215 THR A O 1
ATOM 1711 N N . THR A 1 216 ? -8.737 2.596 35.612 1.00 92.44 216 THR A N 1
ATOM 1712 C CA . THR A 1 216 ? -9.606 3.742 35.321 1.00 92.44 216 THR A CA 1
ATOM 1713 C C . THR A 1 216 ? -11.054 3.276 35.162 1.00 92.44 216 THR A C 1
ATOM 1715 O O . THR A 1 216 ? -11.348 2.076 35.202 1.00 92.44 216 THR A O 1
ATOM 1718 N N . ILE A 1 217 ? -11.973 4.222 34.990 1.00 92.31 217 ILE A N 1
ATOM 1719 C CA . ILE A 1 217 ? -13.397 3.956 34.784 1.00 92.31 217 ILE A CA 1
ATOM 1720 C C . ILE A 1 217 ? -13.879 4.738 33.561 1.00 92.31 217 ILE A C 1
ATOM 1722 O O . ILE A 1 217 ? -13.531 5.906 33.393 1.00 92.31 217 ILE A O 1
ATOM 1726 N N . THR A 1 218 ? -14.695 4.111 32.711 1.00 87.81 218 THR A N 1
ATOM 1727 C CA . THR A 1 218 ? -15.272 4.804 31.554 1.00 87.81 218 THR A CA 1
ATOM 1728 C C . THR A 1 218 ? -16.248 5.908 31.964 1.00 87.81 218 THR A C 1
ATOM 1730 O O . THR A 1 218 ? -17.082 5.730 32.856 1.00 87.81 218 THR A O 1
ATOM 1733 N N . ASN A 1 219 ? -16.192 7.048 31.276 1.00 91.00 219 ASN A N 1
ATOM 1734 C CA . ASN A 1 219 ? -17.133 8.154 31.477 1.00 91.00 219 ASN A CA 1
ATOM 1735 C C . ASN A 1 219 ? -18.490 7.910 30.775 1.00 91.00 219 ASN A C 1
ATOM 1737 O O . ASN A 1 219 ? -18.701 6.881 30.135 1.00 91.00 219 ASN A O 1
ATOM 1741 N N . LYS A 1 220 ? -19.405 8.890 30.830 1.00 92.06 220 LYS A N 1
ATOM 1742 C CA . LYS A 1 220 ? -20.730 8.862 30.163 1.00 92.06 220 LYS A CA 1
ATOM 1743 C C . LYS A 1 220 ? -20.702 8.548 28.664 1.00 92.06 220 LYS A C 1
ATOM 1745 O O . LYS A 1 220 ? -21.691 8.075 28.119 1.00 92.06 220 LYS A O 1
ATOM 1750 N N . LYS A 1 221 ? -19.587 8.832 27.987 1.00 86.06 221 LYS A N 1
ATOM 1751 C CA . LYS A 1 221 ? -19.371 8.544 26.562 1.00 86.06 221 LYS A CA 1
ATOM 1752 C C . LYS A 1 221 ? -18.666 7.204 26.339 1.00 86.06 221 LYS A C 1
ATOM 1754 O O . LYS A 1 221 ? -18.184 6.963 25.240 1.00 86.06 221 LYS A O 1
ATOM 1759 N N . GLY A 1 222 ? -18.555 6.359 27.366 1.00 78.06 222 GLY A N 1
ATOM 1760 C CA . GLY A 1 222 ? -17.830 5.090 27.313 1.00 78.06 222 GLY A CA 1
ATOM 1761 C C . GLY A 1 222 ? -16.313 5.245 27.216 1.00 78.06 222 GLY A C 1
ATOM 1762 O O . GLY A 1 222 ? -15.618 4.245 27.082 1.00 78.06 222 GLY A O 1
ATOM 1763 N N . TYR A 1 223 ? -15.784 6.469 27.280 1.00 84.94 223 TYR A N 1
ATOM 1764 C CA . TYR A 1 223 ? -14.366 6.735 27.067 1.00 84.94 223 TYR A CA 1
ATOM 1765 C C . TYR A 1 223 ? -13.541 6.448 28.320 1.00 84.94 223 TYR A C 1
ATOM 1767 O O . TYR A 1 223 ? -13.937 6.860 29.414 1.00 84.94 223 TYR A O 1
ATOM 1775 N N . PHE A 1 224 ? -12.382 5.814 28.147 1.00 84.50 224 PHE A N 1
ATOM 1776 C CA . PHE A 1 224 ? -11.372 5.620 29.184 1.00 84.50 224 PHE A CA 1
ATOM 1777 C C . PHE A 1 224 ? -9.995 6.108 28.726 1.00 84.50 224 PHE A C 1
ATOM 1779 O O . PHE A 1 224 ? -9.692 6.107 27.535 1.00 84.50 224 PHE A O 1
ATOM 1786 N N . ALA A 1 225 ? -9.153 6.470 29.695 1.00 84.06 225 ALA A N 1
ATOM 1787 C CA . ALA A 1 225 ? -7.724 6.685 29.508 1.00 84.06 225 ALA A CA 1
ATOM 1788 C C . ALA A 1 225 ? -6.952 6.189 30.744 1.00 84.06 225 ALA A C 1
ATOM 1790 O O . ALA A 1 225 ? -7.376 6.443 31.875 1.00 84.06 225 ALA A O 1
ATOM 1791 N N . ILE A 1 226 ? -5.846 5.477 30.528 1.00 82.00 226 ILE A N 1
ATOM 1792 C CA . ILE A 1 226 ? -4.912 4.984 31.548 1.00 82.00 226 ILE A CA 1
ATOM 1793 C C . ILE A 1 226 ? -3.520 5.468 31.166 1.00 82.00 226 ILE A C 1
ATOM 1795 O O . ILE A 1 226 ? -2.999 5.041 30.141 1.00 82.00 226 ILE A O 1
ATOM 1799 N N . LYS A 1 227 ? -2.926 6.327 31.994 1.00 78.81 227 LYS A N 1
ATOM 1800 C CA . LYS A 1 227 ? -1.548 6.802 31.841 1.00 78.81 227 LYS A CA 1
ATOM 1801 C C . LYS A 1 227 ? -0.583 5.797 32.470 1.00 78.81 227 LYS A C 1
ATOM 1803 O O . LYS A 1 227 ? -0.732 5.516 33.653 1.00 78.81 227 LYS A O 1
ATOM 1808 N N . ASP A 1 228 ? 0.366 5.276 31.701 1.00 73.50 228 ASP A N 1
ATOM 1809 C CA . ASP A 1 228 ? 1.398 4.321 32.113 1.00 73.50 228 ASP A CA 1
ATOM 1810 C C . ASP A 1 228 ? 2.794 4.955 31.977 1.00 73.50 228 ASP A C 1
ATOM 1812 O O . ASP A 1 228 ? 3.440 4.887 30.931 1.00 73.50 228 ASP A O 1
ATOM 1816 N N . SER A 1 229 ? 3.289 5.540 33.071 1.00 68.62 229 SER A N 1
ATOM 1817 C CA . SER A 1 229 ? 4.607 6.190 33.127 1.00 68.62 229 SER A CA 1
ATOM 1818 C C . SER A 1 229 ? 5.787 5.216 32.980 1.00 68.62 229 SER A C 1
ATOM 1820 O O . SER A 1 229 ? 6.935 5.646 32.837 1.00 68.62 229 SER A O 1
ATOM 1822 N N . THR A 1 230 ? 5.549 3.896 33.008 1.00 62.81 230 THR A N 1
ATOM 1823 C CA . THR A 1 230 ? 6.610 2.907 32.743 1.00 62.81 230 THR A CA 1
ATOM 1824 C C . THR A 1 230 ? 7.005 2.879 31.268 1.00 62.81 230 THR A C 1
ATOM 1826 O O . THR A 1 230 ? 8.160 2.594 30.955 1.00 62.81 230 THR A O 1
ATOM 1829 N N . ILE A 1 231 ? 6.102 3.284 30.367 1.00 61.22 231 ILE A N 1
ATOM 1830 C CA . ILE A 1 231 ? 6.389 3.425 28.934 1.00 61.22 231 ILE A CA 1
ATOM 1831 C C . ILE A 1 231 ? 7.517 4.445 28.726 1.00 61.22 231 ILE A C 1
ATOM 1833 O O . ILE A 1 231 ? 8.482 4.178 28.011 1.00 61.22 231 ILE A O 1
ATOM 1837 N N . GLU A 1 232 ? 7.449 5.586 29.413 1.00 53.22 232 GLU A N 1
ATOM 1838 C CA . GLU A 1 232 ? 8.405 6.690 29.270 1.00 53.22 232 GLU A CA 1
ATOM 1839 C C . GLU A 1 232 ? 9.824 6.305 29.734 1.00 53.22 232 GLU A C 1
ATOM 1841 O O . GLU A 1 232 ? 10.817 6.647 29.091 1.00 53.22 232 GLU A O 1
ATOM 1846 N N . SER A 1 233 ? 9.926 5.520 30.811 1.00 50.88 233 SER A N 1
ATOM 1847 C CA . SER A 1 233 ? 11.214 5.063 31.358 1.00 50.88 233 SER A CA 1
ATOM 1848 C C . SER A 1 233 ? 11.841 3.910 30.562 1.00 50.88 233 SER A C 1
ATOM 1850 O O . SER A 1 233 ? 13.068 3.838 30.457 1.00 50.88 233 SER A O 1
ATOM 1852 N N . GLN A 1 234 ? 11.035 3.050 29.930 1.00 51.03 234 GLN A N 1
ATOM 1853 C CA . GLN A 1 234 ? 11.519 1.954 29.078 1.00 51.03 234 GLN A CA 1
ATOM 1854 C C . GLN A 1 234 ? 11.990 2.414 27.693 1.00 51.03 234 GLN A C 1
ATOM 1856 O O . GLN A 1 234 ? 12.876 1.790 27.112 1.00 51.03 234 GLN A O 1
ATOM 1861 N N . HIS A 1 235 ? 11.496 3.544 27.179 1.00 49.62 235 HIS A N 1
ATOM 1862 C CA . HIS A 1 235 ? 12.031 4.137 25.946 1.00 49.62 235 HIS A CA 1
ATOM 1863 C C . HIS A 1 235 ? 13.519 4.532 26.055 1.00 49.62 235 HIS A C 1
ATOM 1865 O O . HIS A 1 235 ? 14.207 4.603 25.036 1.00 49.62 235 HIS A O 1
ATOM 1871 N N . ILE A 1 236 ? 14.034 4.748 27.273 1.00 46.22 236 ILE A N 1
ATOM 1872 C CA . ILE A 1 236 ? 15.433 5.128 27.534 1.00 46.22 236 ILE A CA 1
ATOM 1873 C C . ILE A 1 236 ? 16.346 3.890 27.674 1.00 46.22 236 ILE A C 1
ATOM 1875 O O . ILE A 1 236 ? 17.557 3.987 27.465 1.00 46.22 236 ILE A O 1
ATOM 1879 N N . LEU A 1 237 ? 15.793 2.704 27.963 1.00 40.78 237 LEU A N 1
ATOM 1880 C CA . LEU A 1 237 ? 16.555 1.485 28.256 1.00 40.78 237 LEU A CA 1
ATOM 1881 C C . LEU A 1 237 ? 16.050 0.299 27.411 1.00 40.78 237 LEU A C 1
ATOM 1883 O O . LEU A 1 237 ? 14.998 -0.275 27.647 1.00 40.78 237 LEU A O 1
ATOM 1887 N N . ARG A 1 238 ? 16.850 -0.056 26.403 1.00 43.09 238 ARG A N 1
ATOM 1888 C CA . ARG A 1 238 ? 16.694 -1.160 25.437 1.00 43.09 238 ARG A CA 1
ATOM 1889 C C . ARG A 1 238 ? 16.007 -2.459 25.928 1.00 43.09 238 ARG A C 1
ATOM 1891 O O . ARG A 1 238 ? 16.415 -3.039 26.924 1.00 43.09 238 ARG A O 1
ATOM 1898 N N . VAL A 1 239 ? 15.180 -3.005 25.020 1.00 43.16 239 VAL A N 1
ATOM 1899 C CA . VAL A 1 239 ? 14.992 -4.439 24.672 1.00 43.16 239 VAL A CA 1
ATOM 1900 C C . VAL A 1 239 ? 14.507 -5.354 25.805 1.00 43.16 239 VAL A C 1
ATOM 1902 O O . VAL A 1 239 ? 15.238 -6.226 26.262 1.00 43.16 239 VAL A O 1
ATOM 1905 N N . GLN A 1 240 ? 13.235 -5.235 26.182 1.00 50.47 240 GLN A N 1
ATOM 1906 C CA . GLN A 1 240 ? 12.482 -6.354 26.758 1.00 50.47 240 GLN A CA 1
ATOM 1907 C C . GLN A 1 240 ? 11.101 -6.406 26.100 1.00 50.47 240 GLN A C 1
ATOM 1909 O O . GLN A 1 240 ? 10.430 -5.383 25.976 1.00 50.47 240 GLN A O 1
ATOM 1914 N N . SER A 1 241 ? 10.700 -7.579 25.603 1.00 53.44 241 SER A N 1
ATOM 1915 C CA . SER A 1 241 ? 9.339 -7.786 25.109 1.00 53.44 241 SER A CA 1
ATOM 1916 C C . SER A 1 241 ? 8.400 -7.837 26.306 1.00 53.44 241 SER A C 1
ATOM 1918 O O . SER A 1 241 ? 8.520 -8.729 27.149 1.00 53.44 241 SER A O 1
ATOM 1920 N N . GLU A 1 242 ? 7.462 -6.903 26.383 1.00 57.81 242 GLU A N 1
ATOM 1921 C CA . GLU A 1 242 ? 6.463 -6.892 27.442 1.00 57.81 242 GLU A CA 1
ATOM 1922 C C . GLU A 1 242 ? 5.069 -7.060 26.841 1.00 57.81 242 GLU A C 1
ATOM 1924 O O . GLU A 1 242 ? 4.690 -6.394 25.879 1.00 57.81 242 GLU A O 1
ATOM 1929 N N . SER A 1 243 ? 4.288 -7.975 27.410 1.00 62.56 243 SER A N 1
ATOM 1930 C CA . SER A 1 243 ? 2.869 -8.096 27.087 1.00 62.56 243 SER A CA 1
ATOM 1931 C C . SER A 1 243 ? 2.096 -7.157 28.008 1.00 62.56 243 SER A C 1
ATOM 1933 O O . SER A 1 243 ? 2.396 -7.036 29.199 1.00 62.56 243 SER A O 1
ATOM 1935 N N . ARG A 1 244 ? 1.108 -6.446 27.470 1.00 70.44 244 ARG A N 1
ATOM 1936 C CA . ARG A 1 244 ? 0.189 -5.617 28.261 1.00 70.44 244 ARG A CA 1
ATOM 1937 C C . ARG A 1 244 ? -1.229 -6.102 28.010 1.00 70.44 244 ARG A C 1
ATOM 1939 O O . ARG A 1 244 ? -1.585 -6.491 26.900 1.00 70.44 244 ARG A O 1
ATOM 1946 N N . LYS A 1 245 ? -2.045 -6.112 29.055 1.00 75.94 245 LYS A N 1
ATOM 1947 C CA . LYS A 1 245 ? -3.390 -6.682 29.043 1.00 75.94 245 LYS A CA 1
ATOM 1948 C C . LYS A 1 245 ? -4.371 -5.697 29.654 1.00 75.94 245 LYS A C 1
ATOM 1950 O O . LYS A 1 245 ? -4.219 -5.309 30.807 1.00 75.94 245 LYS A O 1
ATOM 1955 N N . LEU A 1 246 ? -5.373 -5.296 28.881 1.00 78.50 246 LEU A N 1
ATOM 1956 C CA . LEU A 1 246 ? -6.499 -4.494 29.341 1.00 78.50 246 LEU A CA 1
ATOM 1957 C C . LEU A 1 246 ? -7.657 -5.416 29.706 1.00 78.50 246 LEU A C 1
ATOM 1959 O O . LEU A 1 246 ? -8.138 -6.174 28.868 1.00 78.50 246 LEU A O 1
ATOM 1963 N N . ILE A 1 247 ? -8.114 -5.336 30.949 1.00 81.06 247 ILE A N 1
ATOM 1964 C CA . ILE A 1 247 ? -9.239 -6.109 31.477 1.00 81.06 247 ILE A CA 1
ATOM 1965 C C . ILE A 1 247 ? -10.408 -5.160 31.716 1.00 81.06 247 ILE A C 1
ATOM 1967 O O . ILE A 1 247 ? -10.259 -4.145 32.399 1.00 81.06 247 ILE A O 1
ATOM 1971 N N . PHE A 1 248 ? -11.579 -5.519 31.196 1.00 83.62 248 PHE A N 1
ATOM 1972 C CA . PHE A 1 248 ? -12.797 -4.719 31.264 1.00 83.62 248 PHE A CA 1
ATOM 1973 C C . PHE A 1 248 ? -13.827 -5.432 32.133 1.00 83.62 248 PHE A C 1
ATOM 1975 O O . PHE A 1 248 ? -14.209 -6.570 31.859 1.00 83.62 248 PHE A O 1
ATOM 1982 N N . ALA A 1 249 ? -14.287 -4.765 33.191 1.00 85.56 249 ALA A N 1
ATOM 1983 C CA . ALA A 1 249 ? -15.216 -5.344 34.152 1.00 85.56 249 ALA A CA 1
ATOM 1984 C C . ALA A 1 249 ? -16.363 -4.383 34.479 1.00 85.56 249 ALA A C 1
ATOM 1986 O O . ALA A 1 249 ? -16.155 -3.252 34.925 1.00 85.56 249 ALA A O 1
ATOM 1987 N N . LYS A 1 250 ? -17.599 -4.861 34.312 1.00 86.81 250 LYS A N 1
ATOM 1988 C CA . LYS A 1 250 ? -18.814 -4.169 34.754 1.00 86.81 250 LYS A CA 1
ATOM 1989 C C . LYS A 1 250 ? -19.889 -5.184 35.135 1.00 86.81 250 LYS A C 1
ATOM 1991 O O . LYS A 1 250 ? -20.153 -6.117 34.384 1.00 86.81 250 LYS A O 1
ATOM 1996 N N . LYS A 1 251 ? -20.557 -4.988 36.279 1.00 84.88 251 LYS A N 1
ATOM 1997 C CA . LYS A 1 251 ? -21.684 -5.840 36.698 1.00 84.88 251 LYS A CA 1
ATOM 1998 C C . LYS A 1 251 ? -22.761 -5.874 35.602 1.00 84.88 251 LYS A C 1
ATOM 2000 O O . LYS A 1 251 ? -23.173 -4.826 35.110 1.00 84.88 251 LYS A O 1
ATOM 2005 N N . GLY A 1 252 ? -23.216 -7.075 35.241 1.00 78.25 252 GLY A N 1
ATOM 2006 C CA . GLY A 1 252 ? -24.190 -7.295 34.163 1.00 78.25 252 GLY A CA 1
ATOM 2007 C C . GLY A 1 252 ? -23.581 -7.456 32.763 1.00 78.25 252 GLY A C 1
ATOM 2008 O O . GLY A 1 252 ? -24.319 -7.732 31.819 1.00 78.25 252 GLY A O 1
ATOM 2009 N N . TYR A 1 253 ? -22.258 -7.339 32.628 1.00 77.69 253 TYR A N 1
ATOM 2010 C CA . TYR A 1 253 ? -21.507 -7.611 31.402 1.00 77.69 253 TYR A CA 1
ATOM 2011 C C . TYR A 1 253 ? -20.504 -8.743 31.639 1.00 77.69 253 TYR A C 1
ATOM 2013 O O . TYR A 1 253 ? -20.055 -8.952 32.769 1.00 77.69 253 TYR A O 1
ATOM 2021 N N . LEU A 1 254 ? -20.185 -9.494 30.585 1.00 75.31 254 LEU A N 1
ATOM 2022 C CA . LEU A 1 254 ? -19.100 -10.470 30.624 1.00 75.31 254 LEU A CA 1
ATOM 2023 C C . LEU A 1 254 ? -17.771 -9.733 30.823 1.00 75.31 254 LEU A C 1
ATOM 2025 O O . LEU A 1 254 ? -17.564 -8.662 30.252 1.00 75.31 254 LEU A O 1
ATOM 2029 N N . ILE A 1 255 ? -16.891 -10.303 31.651 1.00 75.94 255 ILE A N 1
ATOM 2030 C CA . ILE A 1 255 ? -15.510 -9.828 31.753 1.00 75.94 255 ILE A CA 1
ATOM 2031 C C . ILE A 1 255 ? -14.845 -10.107 30.411 1.00 75.94 255 ILE A C 1
ATOM 2033 O O . ILE A 1 255 ? -14.926 -11.228 29.909 1.00 75.94 255 ILE A O 1
ATOM 2037 N N . ASP A 1 256 ? -14.194 -9.094 29.856 1.00 72.38 256 ASP A N 1
ATOM 2038 C CA . ASP A 1 256 ? -13.503 -9.196 28.576 1.00 72.38 256 ASP A CA 1
ATOM 2039 C C . ASP A 1 256 ? -12.062 -8.708 28.713 1.00 72.38 256 ASP A C 1
ATOM 2041 O O . ASP A 1 256 ? -11.705 -8.004 29.667 1.00 72.38 256 ASP A O 1
ATOM 2045 N N . THR A 1 257 ? -11.194 -9.142 27.808 1.00 67.75 257 THR A N 1
ATOM 2046 C CA . THR A 1 257 ? -9.765 -8.865 27.891 1.00 67.75 257 THR A CA 1
ATOM 2047 C C . THR A 1 257 ? -9.126 -8.695 26.520 1.00 67.75 257 THR A C 1
ATOM 2049 O O . THR A 1 257 ? -9.265 -9.544 25.647 1.00 67.75 257 THR A O 1
ATOM 2052 N N . VAL A 1 258 ? -8.342 -7.626 26.371 1.00 64.62 258 VAL A N 1
ATOM 2053 C CA . VAL A 1 258 ? -7.537 -7.340 25.180 1.00 64.62 258 VAL A CA 1
ATOM 2054 C C . VAL A 1 258 ? -6.060 -7.373 25.560 1.00 64.62 258 VAL A C 1
ATOM 2056 O O . VAL A 1 258 ? -5.637 -6.651 26.460 1.00 64.62 258 VAL A O 1
ATOM 2059 N N . SER A 1 259 ? -5.268 -8.192 24.873 1.00 60.47 259 SER A N 1
ATOM 2060 C CA . SER A 1 259 ? -3.814 -8.250 25.049 1.00 60.47 259 SER A CA 1
ATOM 2061 C C . SER A 1 259 ? -3.103 -7.590 23.873 1.00 60.47 259 SER A C 1
ATOM 2063 O O . SER A 1 259 ? -3.457 -7.822 22.718 1.00 60.47 259 SER A O 1
ATOM 2065 N N . THR A 1 260 ? -2.065 -6.812 24.160 1.00 54.56 260 THR A N 1
ATOM 2066 C CA . THR A 1 260 ? -1.128 -6.282 23.172 1.00 54.56 260 THR A CA 1
ATOM 2067 C C . THR A 1 260 ? 0.217 -6.983 23.363 1.00 54.56 260 THR A C 1
ATOM 2069 O O . THR A 1 260 ? 0.740 -7.077 24.473 1.00 54.56 260 THR A O 1
ATOM 2072 N N . LYS A 1 261 ? 0.774 -7.529 22.276 1.00 48.75 261 LYS A N 1
ATOM 2073 C CA . LYS A 1 261 ? 2.149 -8.042 22.254 1.00 48.75 261 LYS A CA 1
ATOM 2074 C C . LYS A 1 261 ? 3.026 -7.021 21.550 1.00 48.75 261 LYS A C 1
ATOM 2076 O O . LYS A 1 261 ? 2.794 -6.738 20.376 1.00 48.75 261 LYS A O 1
ATOM 2081 N N . THR A 1 262 ? 4.039 -6.503 22.233 1.00 48.69 262 THR A N 1
ATOM 2082 C CA . THR A 1 262 ? 5.130 -5.779 21.578 1.00 48.69 262 THR A CA 1
ATOM 2083 C C . THR A 1 262 ? 6.247 -6.779 21.285 1.00 48.69 262 THR A C 1
ATOM 2085 O O . THR A 1 262 ? 6.927 -7.289 22.173 1.00 48.69 262 THR A O 1
ATOM 2088 N N . SER A 1 263 ? 6.411 -7.139 20.013 1.00 38.19 263 SER A N 1
ATOM 2089 C CA . SER A 1 263 ? 7.603 -7.864 19.576 1.00 38.19 263 SER A CA 1
ATOM 2090 C C . SER A 1 263 ? 8.763 -6.877 19.516 1.00 38.19 263 SER A C 1
ATOM 2092 O O . SER A 1 263 ? 8.658 -5.854 18.834 1.00 38.19 263 SER A O 1
ATOM 2094 N N . SER A 1 264 ? 9.877 -7.183 20.184 1.00 39.44 264 SER A N 1
ATOM 2095 C CA . SER A 1 264 ? 11.131 -6.474 19.946 1.00 39.44 264 SER A CA 1
ATOM 2096 C C . SER A 1 264 ? 11.505 -6.663 18.476 1.00 39.44 264 SER A C 1
ATOM 2098 O O . SER A 1 264 ? 11.884 -7.762 18.068 1.00 39.44 264 SER A O 1
ATOM 2100 N N . SER A 1 265 ? 11.390 -5.619 17.657 1.00 34.66 265 SER A N 1
ATOM 2101 C CA . SER A 1 265 ? 12.133 -5.624 16.401 1.00 34.66 265 SER A CA 1
ATOM 2102 C C . SER A 1 265 ? 13.617 -5.607 16.775 1.00 34.66 265 SER A C 1
ATOM 2104 O O . SER A 1 265 ? 14.025 -4.890 17.689 1.00 34.66 265 SER A O 1
ATOM 2106 N N . ASN A 1 266 ? 14.447 -6.392 16.093 1.00 33.12 266 ASN A N 1
ATOM 2107 C CA . ASN A 1 266 ? 15.908 -6.366 16.242 1.00 33.12 266 ASN A CA 1
ATOM 2108 C C . ASN A 1 266 ? 16.532 -5.039 15.739 1.00 33.12 266 ASN A C 1
ATOM 2110 O O . ASN A 1 266 ? 17.678 -5.003 15.294 1.00 33.12 266 ASN A O 1
ATOM 2114 N N . TYR A 1 267 ? 15.787 -3.933 15.791 1.00 33.47 267 TYR A N 1
ATOM 2115 C CA . TYR A 1 267 ? 16.199 -2.625 15.325 1.00 33.47 267 TYR A CA 1
ATOM 2116 C C . TYR A 1 267 ? 17.077 -1.944 16.378 1.00 33.47 267 TYR A C 1
ATOM 2118 O O . TYR A 1 267 ? 16.615 -1.470 17.416 1.00 33.47 267 TYR A O 1
ATOM 2126 N N . LYS A 1 268 ? 18.381 -1.892 16.101 1.00 34.22 268 LYS A N 1
ATOM 2127 C CA . LYS A 1 268 ? 19.296 -0.945 16.739 1.00 34.22 268 LYS A CA 1
ATOM 2128 C C . LYS A 1 268 ? 19.227 0.354 15.930 1.00 34.22 268 LYS A C 1
ATOM 2130 O O . LYS A 1 268 ? 19.749 0.352 14.818 1.00 34.22 268 LYS A O 1
ATOM 2135 N N . PRO A 1 269 ? 18.652 1.456 16.440 1.00 33.41 269 PRO A N 1
ATOM 2136 C CA . PRO A 1 269 ? 18.811 2.734 15.767 1.00 33.41 269 PRO A CA 1
ATOM 2137 C C . PRO A 1 269 ? 20.294 3.119 15.835 1.00 33.41 269 PRO A C 1
ATOM 2139 O O . PRO A 1 269 ? 20.860 3.252 16.926 1.00 33.41 269 PRO A O 1
ATOM 2142 N N . SER A 1 270 ? 20.943 3.258 14.679 1.00 31.72 270 SER A N 1
ATOM 2143 C CA . SER A 1 270 ? 22.130 4.100 14.590 1.00 31.72 270 SER A CA 1
ATOM 2144 C C . SER A 1 270 ? 21.664 5.533 14.811 1.00 31.72 270 SER A C 1
ATOM 2146 O O . SER A 1 270 ? 20.741 5.996 14.136 1.00 31.72 270 SER A O 1
ATOM 2148 N N . PHE A 1 271 ? 22.269 6.208 15.786 1.00 37.38 271 PHE A N 1
ATOM 2149 C CA . PHE A 1 271 ? 22.137 7.651 15.955 1.00 37.38 271 PHE A CA 1
ATOM 2150 C C . PHE A 1 271 ? 22.356 8.310 14.580 1.00 37.38 271 PHE A C 1
ATOM 2152 O O . PHE A 1 271 ? 23.334 7.979 13.920 1.00 37.38 271 PHE A O 1
ATOM 2159 N N . ASP A 1 272 ? 21.402 9.142 14.153 1.00 33.72 272 ASP A N 1
ATOM 2160 C CA . ASP A 1 272 ? 21.340 9.938 12.905 1.00 33.72 272 ASP A CA 1
ATOM 2161 C C . ASP A 1 272 ? 20.345 9.508 11.812 1.00 33.72 272 ASP A C 1
ATOM 2163 O O . ASP A 1 272 ? 20.150 10.251 10.851 1.00 33.72 272 ASP A O 1
ATOM 2167 N N . ALA A 1 273 ? 19.585 8.421 11.983 1.00 31.97 273 ALA A N 1
ATOM 2168 C CA . ALA A 1 273 ? 18.398 8.182 11.152 1.00 31.97 273 ALA A CA 1
ATOM 2169 C C . ALA A 1 273 ? 17.141 8.764 11.822 1.00 31.97 273 ALA A C 1
ATOM 2171 O O . ALA A 1 273 ? 16.566 8.179 12.743 1.00 31.97 273 ALA A O 1
ATOM 2172 N N . PHE A 1 274 ? 16.715 9.937 11.352 1.00 40.28 274 PHE A N 1
ATOM 2173 C CA . PHE A 1 274 ? 15.395 10.514 11.609 1.00 40.28 274 PHE A CA 1
ATOM 2174 C C . PHE A 1 274 ? 14.310 9.657 10.929 1.00 40.28 27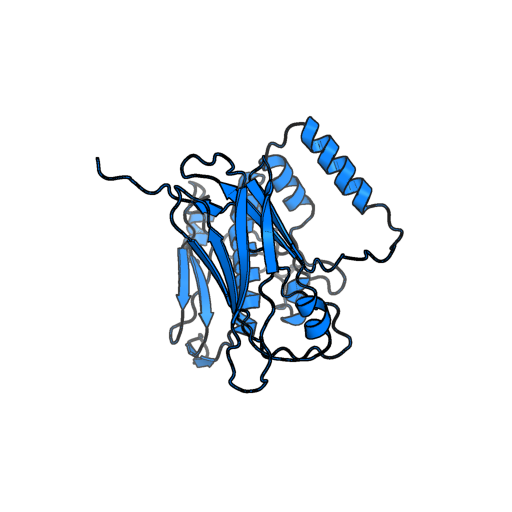4 PHE A C 1
ATOM 2176 O O . PHE A 1 274 ? 13.753 10.080 9.936 1.00 40.28 274 PHE A O 1
ATOM 2183 N N . ASP A 1 275 ? 14.034 8.459 11.453 1.00 32.62 275 ASP A N 1
ATOM 2184 C CA . ASP A 1 275 ? 12.848 7.638 11.125 1.00 32.62 275 ASP A CA 1
ATOM 2185 C C . ASP A 1 275 ? 12.545 6.618 12.242 1.00 32.62 275 ASP A C 1
ATOM 2187 O O . ASP A 1 275 ? 12.220 5.449 12.039 1.00 32.62 275 ASP A O 1
ATOM 2191 N N . GLY A 1 276 ? 12.640 7.075 13.493 1.00 29.27 276 GLY A N 1
ATOM 2192 C CA . GLY A 1 276 ? 12.130 6.342 14.651 1.00 29.27 276 GLY A CA 1
ATOM 2193 C C . GLY A 1 276 ? 10.601 6.384 14.705 1.00 29.27 276 GLY A C 1
ATOM 2194 O O . GLY A 1 276 ? 10.039 7.121 15.511 1.00 29.27 276 GLY A O 1
ATOM 2195 N N . LEU A 1 277 ? 9.922 5.620 13.847 1.00 32.22 277 LEU A N 1
ATOM 2196 C CA . LEU A 1 277 ? 8.461 5.478 13.851 1.00 32.22 277 LEU A CA 1
ATOM 2197 C C . LEU A 1 277 ? 8.026 4.010 13.895 1.00 32.22 277 LEU A C 1
ATOM 2199 O O . LEU A 1 277 ? 7.502 3.487 12.926 1.00 32.22 277 LEU A O 1
ATOM 2203 N N . TYR A 1 278 ? 8.171 3.389 15.064 1.00 29.52 278 TYR A N 1
ATOM 2204 C CA . TYR A 1 278 ? 7.324 2.297 15.570 1.00 29.52 278 TYR A CA 1
ATOM 2205 C C . TYR A 1 278 ? 7.409 2.428 17.105 1.00 29.52 278 TYR A C 1
ATOM 2207 O O . TYR A 1 278 ? 8.511 2.429 17.639 1.00 29.52 278 TYR A O 1
ATOM 2215 N N . PHE A 1 279 ? 6.377 2.649 17.917 1.00 27.56 279 PHE A N 1
ATOM 2216 C CA . PHE A 1 279 ? 4.957 2.337 17.855 1.00 27.56 279 PHE A CA 1
ATOM 2217 C C . PHE A 1 279 ? 4.191 3.499 18.511 1.00 27.56 279 PHE A C 1
ATOM 2219 O O . PHE A 1 279 ? 4.432 3.808 19.675 1.00 27.56 279 PHE A O 1
ATOM 2226 N N . ILE A 1 280 ? 3.246 4.134 17.815 1.00 28.05 280 ILE A N 1
ATOM 2227 C CA . ILE A 1 280 ? 2.180 4.848 18.528 1.00 28.05 280 ILE A CA 1
ATOM 2228 C C . ILE A 1 280 ? 1.221 3.751 18.975 1.00 28.05 280 ILE A C 1
ATOM 2230 O O . ILE A 1 280 ? 0.675 3.042 18.128 1.00 28.05 280 ILE A O 1
ATOM 2234 N N . PHE A 1 281 ? 1.032 3.586 20.285 1.00 35.53 281 PHE A N 1
ATOM 2235 C CA . PHE A 1 281 ? -0.084 2.814 20.821 1.00 35.53 281 PHE A CA 1
ATOM 2236 C C . PHE A 1 281 ? -1.389 3.450 20.337 1.00 35.53 281 PHE A C 1
ATOM 2238 O O . PHE A 1 281 ? -1.979 4.309 20.983 1.00 35.53 281 PHE A O 1
ATOM 2245 N N . LYS A 1 282 ? -1.848 3.022 19.166 1.00 38.75 282 LYS A N 1
ATOM 2246 C CA . LYS A 1 282 ? -3.241 3.123 18.766 1.00 38.75 282 LYS A CA 1
ATOM 2247 C C . LYS A 1 282 ? -3.772 1.697 18.724 1.00 38.75 282 LYS A C 1
ATOM 2249 O O . LYS A 1 282 ? -3.840 1.080 17.670 1.00 38.75 282 LYS A O 1
ATOM 2254 N N . ILE A 1 283 ? -4.074 1.147 19.897 1.00 39.84 283 ILE A N 1
ATOM 2255 C CA . ILE A 1 283 ? -4.880 -0.071 20.013 1.00 39.84 283 ILE A CA 1
ATOM 2256 C C . ILE A 1 283 ? -5.953 0.188 21.083 1.00 39.84 283 ILE A C 1
ATOM 2258 O O . ILE A 1 283 ? -5.565 0.476 22.215 1.00 39.84 283 ILE A O 1
ATOM 2262 N N . PRO A 1 284 ? -7.260 0.005 20.813 1.00 44.34 284 PRO A N 1
ATOM 2263 C CA . PRO A 1 284 ? -7.939 -0.061 19.522 1.00 44.34 284 PRO A CA 1
ATOM 2264 C C . PRO A 1 284 ? -9.117 0.924 19.403 1.00 44.34 284 PRO A C 1
ATOM 2266 O O . PRO A 1 284 ? -9.550 1.585 20.350 1.00 44.34 284 PRO A O 1
ATOM 2269 N N . ASP A 1 285 ? -9.654 0.946 18.188 1.00 55.41 285 ASP A N 1
ATOM 2270 C CA . ASP A 1 285 ? -11.053 1.223 17.897 1.00 55.41 285 ASP A CA 1
ATOM 2271 C C . ASP A 1 285 ? -12.024 0.600 18.921 1.00 55.41 285 ASP A C 1
ATOM 2273 O O . ASP A 1 285 ? -11.726 -0.377 19.608 1.00 55.41 285 ASP A O 1
ATOM 2277 N N . THR A 1 286 ? -13.201 1.218 19.003 1.00 46.25 286 THR A N 1
ATOM 2278 C CA . THR A 1 286 ? -14.389 0.847 19.782 1.00 46.25 286 THR A CA 1
ATOM 2279 C C . THR A 1 286 ? -14.436 -0.614 20.263 1.00 46.25 286 THR A C 1
ATOM 2281 O O . THR A 1 286 ? -14.574 -1.541 19.467 1.00 46.25 286 THR A O 1
ATOM 2284 N N . MET A 1 287 ? -14.418 -0.824 21.584 1.00 63.81 287 MET A N 1
ATOM 2285 C CA . MET A 1 287 ? -14.544 -2.149 22.198 1.00 63.81 287 MET A CA 1
ATOM 2286 C C . MET A 1 287 ? -15.996 -2.461 22.563 1.00 63.81 287 MET A C 1
ATOM 2288 O O . MET A 1 287 ? -16.654 -1.663 23.224 1.00 63.81 287 MET A O 1
ATOM 2292 N N . THR A 1 288 ? -16.480 -3.645 22.187 1.00 63.16 288 THR A N 1
ATOM 2293 C CA . THR A 1 288 ? -17.872 -4.067 22.406 1.00 63.16 288 THR A CA 1
ATOM 2294 C C . THR A 1 288 ? -17.984 -5.077 23.550 1.00 63.16 288 THR A C 1
ATOM 2296 O O . THR A 1 288 ? -17.538 -6.211 23.403 1.00 63.16 288 THR A O 1
ATOM 2299 N N . LEU A 1 289 ? -18.639 -4.715 24.660 1.00 61.72 289 LEU A N 1
ATOM 2300 C CA . LEU A 1 289 ? -18.942 -5.647 25.755 1.00 61.72 289 LEU A CA 1
ATOM 2301 C C . LEU A 1 289 ? -20.300 -6.325 25.572 1.00 61.72 289 LEU A C 1
ATOM 2303 O O . LEU A 1 289 ? -21.317 -5.691 25.273 1.00 61.72 289 LEU A O 1
ATOM 2307 N N . ARG A 1 290 ? -20.337 -7.628 25.851 1.00 67.44 290 ARG A N 1
ATOM 2308 C CA . ARG A 1 290 ? -21.563 -8.437 25.816 1.00 67.44 290 ARG A CA 1
ATOM 2309 C C . ARG A 1 290 ? -22.227 -8.478 27.190 1.00 67.44 290 ARG A C 1
ATOM 2311 O O . ARG A 1 290 ? -21.555 -8.654 28.207 1.00 67.44 290 ARG A O 1
ATOM 2318 N N . LYS A 1 291 ? -23.554 -8.341 27.229 1.00 70.19 291 LYS A N 1
ATOM 2319 C CA . LYS A 1 291 ? -24.336 -8.504 28.466 1.00 70.19 291 LYS A CA 1
ATOM 2320 C C . LYS A 1 291 ? -24.375 -9.974 28.883 1.00 70.19 291 LYS A C 1
ATOM 2322 O O . LYS A 1 291 ? -24.458 -10.856 28.031 1.00 70.19 291 LYS A O 1
ATOM 2327 N N . VAL A 1 292 ? -24.365 -10.234 30.189 1.00 74.00 292 VAL A N 1
ATOM 2328 C CA . VAL A 1 292 ? -24.631 -11.579 30.719 1.00 74.00 292 VAL A CA 1
ATOM 2329 C C . VAL A 1 292 ? -26.096 -11.905 30.435 1.00 74.00 292 VAL A C 1
ATOM 2331 O O . VAL A 1 292 ? -26.986 -11.213 30.931 1.00 74.00 292 VAL A O 1
ATOM 2334 N N . GLN A 1 293 ? -26.363 -12.933 29.628 1.00 63.91 293 GLN A N 1
ATOM 2335 C CA . GLN A 1 293 ? -27.711 -13.485 29.529 1.00 63.91 293 GLN A CA 1
ATOM 2336 C C . GLN A 1 293 ? -28.023 -14.179 30.854 1.00 63.91 293 GLN A C 1
ATOM 2338 O O . GLN A 1 293 ? -27.455 -15.220 31.169 1.00 63.91 293 GLN A O 1
ATOM 2343 N N . LEU A 1 294 ? -28.904 -13.580 31.652 1.00 51.59 294 LEU A N 1
ATOM 2344 C CA . LEU A 1 294 ? -29.513 -14.283 32.770 1.00 51.59 294 LEU A CA 1
ATOM 2345 C C . LEU A 1 294 ? -30.482 -15.301 32.165 1.00 51.59 294 LEU A C 1
ATOM 2347 O O . LEU A 1 294 ? -31.472 -14.907 31.545 1.00 51.59 294 LEU A O 1
ATOM 2351 N N . SER A 1 295 ? -30.176 -16.592 32.298 1.00 50.12 295 SER A N 1
ATOM 2352 C CA . SER A 1 295 ? -31.166 -17.644 32.079 1.00 50.12 295 SER A CA 1
ATOM 2353 C C . SER A 1 295 ? -32.333 -17.371 33.025 1.00 50.12 295 SER A C 1
ATOM 2355 O O . SER A 1 295 ? -32.127 -17.299 34.239 1.00 50.12 295 SER A O 1
ATOM 2357 N N . LYS A 1 296 ? -33.515 -17.125 32.458 1.00 44.16 296 LYS A N 1
ATOM 2358 C CA . LYS A 1 296 ? -34.762 -17.109 33.222 1.00 44.16 296 LYS A CA 1
ATOM 2359 C C . LYS A 1 296 ? -35.096 -18.511 33.704 1.00 44.16 296 LYS A C 1
ATOM 2361 O O . LYS A 1 296 ? -34.802 -19.457 32.940 1.00 44.16 296 LYS A O 1
#

pLDDT: mean 70.74, std 18.67, range [27.56, 92.94]

InterPro domains:
  IPR008969 Carboxypeptidase-like, regulatory domain superfamily [SSF49464] (180-240)

Foldseek 3Di:
DADEAEAEDEPEEDAAAAALDADDVDVLRVLRCVVHPSYQYQYAAWYQYPVGTDGDHPVLSVLVSVLSVCQNPLLVLCVVQHPNQCSCCLNVQADSRVSHGDPPRDAFDPDAAGESRHDHPDDDDSVCSVRYDHDPVSVVSVVVVVPPDPVVVVVVVVVVVVVVPPPPPPPPPPQQQKDKAAEAAPVRHTDWFKKKWKAKDFPDPPDDDHDDIWIDTQHNRRMDMTGDCVVVVVVVPDDGWMKMKIWIDDPQWDIDMDIDTDDDDPDDDDPPDPPPDPDRPCPDYYHYIYGDPDDD

Sequence (296 aa):
MDDVSLVYNTNGKWMRSGNPGTATLNPISWIGNLVSREAICYNVGYIKFSNGWGFTYDYNEDIKFKFTSAHEIGHEILKSYDITAYSYGHKGSVHVITQSMKDNSSSYSTSGEIDIMPYYPNDPPLALYDKYAAAEKDVLGLIWLSKIKILSMLLVFILINSCKNNNSKKINREIVDYYNGIVVDQNHIPIEGVKVMLHGEKIDNQINGNLEILTTITNKKGYFAIKDSTIESQHILRVQSESRKLIFAKKGYLIDTVSTKTSSSNYKPSFDAFDGLYFIFKIPDTMTLRKVQLSK

Organism: NCBI:txid2735899

Secondary structure (DSSP, 8-state):
----EEEEE-SSB------SS---S-HHHHHHHHHS-SEEEEE-EEEEETTEEEEEPHHHHHHHHHHHHHHHHHHHHHHHHS-HHHHHTGGGTB-TTT-PBPTTPPPPPSSS-EESSS--SSPPPGGGGGGEE--HHHHHHHHHHTT--HHHHHHHHHHHHHHH-------------EEEEEEEETTS-B-TT-EEEEEEEESSS----PPP-EEEE--TTSEEEEE-HHHHHHTTS----EEEEEEEE-TTB--EEEEEE-------PPTT------------S-EEEPBP----